Protein AF-A0A8J6XTX9-F1 (afdb_monomer_lite)

Structure (mmCIF, N/CA/C/O backbone):
data_AF-A0A8J6XTX9-F1
#
_entry.id   AF-A0A8J6XTX9-F1
#
loop_
_atom_site.group_PDB
_atom_site.id
_atom_site.type_symbol
_atom_site.label_atom_id
_atom_site.label_alt_id
_atom_site.label_comp_id
_atom_site.label_asym_id
_atom_site.label_entity_id
_atom_site.label_seq_id
_atom_site.pdbx_PDB_ins_code
_atom_site.Cartn_x
_atom_site.Cartn_y
_atom_site.Cartn_z
_atom_site.occupancy
_atom_site.B_iso_or_equiv
_atom_site.auth_seq_id
_atom_site.auth_comp_id
_atom_site.auth_asym_id
_atom_site.auth_atom_id
_atom_site.pdbx_PDB_model_num
ATOM 1 N N . MET A 1 1 ? -43.526 59.330 24.581 1.00 37.62 1 MET A N 1
ATOM 2 C CA . MET A 1 1 ? -42.976 59.174 23.216 1.00 37.62 1 MET A CA 1
ATOM 3 C C . MET A 1 1 ? -41.587 58.583 23.371 1.00 37.62 1 MET A C 1
ATOM 5 O O . MET A 1 1 ? -40.789 59.191 24.052 1.00 37.62 1 MET A O 1
ATOM 9 N N . GLY A 1 2 ? -41.220 57.410 22.893 1.00 39.09 2 GLY A N 1
ATOM 10 C CA . GLY A 1 2 ? -41.904 56.372 22.149 1.00 39.09 2 GLY A CA 1
ATOM 11 C C . GLY A 1 2 ? -40.860 55.271 21.935 1.00 39.09 2 GLY A C 1
ATOM 12 O O . GLY A 1 2 ? -39.749 55.557 21.519 1.00 39.09 2 GLY A O 1
ATOM 13 N N . HIS A 1 3 ? -41.224 54.045 22.303 1.00 31.09 3 HIS A N 1
ATOM 14 C CA . HIS A 1 3 ? -41.005 52.826 21.524 1.00 31.09 3 HIS A CA 1
ATOM 15 C C . HIS A 1 3 ? -39.682 52.638 20.746 1.00 31.09 3 HIS A C 1
ATOM 17 O O . HIS A 1 3 ? -39.551 53.177 19.653 1.00 31.09 3 HIS A O 1
ATOM 23 N N . ARG A 1 4 ? -38.829 51.695 21.194 1.00 38.53 4 ARG A N 1
ATOM 24 C CA . ARG A 1 4 ? -38.591 50.369 20.552 1.00 38.53 4 ARG A CA 1
ATOM 25 C C . ARG A 1 4 ? -37.262 49.723 21.004 1.00 38.53 4 ARG A C 1
ATOM 27 O O . ARG A 1 4 ? -36.196 50.100 20.543 1.00 38.53 4 ARG A O 1
ATOM 34 N N . PHE A 1 5 ? -37.363 48.683 21.839 1.00 40.59 5 PHE A N 1
ATOM 35 C CA . PHE A 1 5 ? -36.665 47.399 21.604 1.00 40.59 5 PHE A CA 1
ATOM 36 C C . PHE A 1 5 ? -37.246 46.773 20.309 1.00 40.59 5 PHE A C 1
ATOM 38 O O . PHE A 1 5 ? -38.373 47.165 19.977 1.00 40.59 5 PHE A O 1
ATOM 45 N N . PRO A 1 6 ? -36.622 45.809 19.583 1.00 46.03 6 PRO A N 1
ATOM 46 C CA . PRO A 1 6 ? -35.695 44.744 20.023 1.00 46.03 6 PRO A CA 1
ATOM 47 C C . PRO A 1 6 ? -34.519 44.552 19.004 1.00 46.03 6 PRO A C 1
ATOM 49 O O . PRO A 1 6 ? -34.365 45.369 18.108 1.00 46.03 6 PRO A O 1
ATOM 52 N N . LEU A 1 7 ? -33.550 43.636 19.079 1.00 40.53 7 LEU A N 1
ATOM 53 C CA . LEU A 1 7 ? -33.584 42.171 19.087 1.00 40.53 7 LEU A CA 1
ATOM 54 C C . LEU A 1 7 ? -32.183 41.683 19.484 1.00 40.53 7 LEU A C 1
ATOM 56 O O . LEU A 1 7 ? -31.192 41.997 18.826 1.00 40.53 7 LEU A O 1
ATOM 60 N N . ALA A 1 8 ? -32.121 40.897 20.554 1.00 37.69 8 ALA A N 1
ATOM 61 C CA . ALA A 1 8 ? -30.970 40.077 20.877 1.00 37.69 8 ALA A CA 1
ATOM 62 C C . ALA A 1 8 ? -30.815 38.996 19.797 1.00 37.69 8 ALA A C 1
ATOM 64 O O . ALA A 1 8 ? -31.756 38.250 19.521 1.00 37.69 8 ALA A O 1
ATOM 65 N N . ALA A 1 9 ? -29.633 38.905 19.193 1.00 37.84 9 ALA A N 1
ATOM 66 C CA . ALA A 1 9 ? -29.259 37.769 18.368 1.00 37.84 9 ALA A CA 1
ATOM 67 C C . ALA A 1 9 ? -29.063 36.549 19.286 1.00 37.84 9 ALA A C 1
ATOM 69 O O . ALA A 1 9 ? -28.001 36.362 19.876 1.00 37.84 9 ALA A O 1
ATOM 70 N N . MET A 1 10 ? -30.112 35.738 19.444 1.00 34.00 10 MET A N 1
ATOM 71 C CA . MET A 1 10 ? -29.991 34.371 19.953 1.00 34.00 10 MET A CA 1
ATOM 72 C C . MET A 1 10 ? -29.231 33.554 18.908 1.00 34.00 10 MET A C 1
ATOM 74 O O . MET A 1 10 ? -29.803 33.113 17.913 1.00 34.00 10 MET A O 1
ATOM 78 N N . ALA A 1 11 ? -27.933 33.365 19.130 1.00 38.59 11 ALA A N 1
ATOM 79 C CA . ALA A 1 11 ? -27.185 32.311 18.467 1.00 38.59 11 ALA A CA 1
ATOM 80 C C . ALA A 1 11 ? -27.721 30.968 18.982 1.00 38.59 11 ALA A C 1
ATOM 82 O O . ALA A 1 11 ? -27.481 30.578 20.124 1.00 38.59 11 ALA A O 1
ATOM 83 N N . LEU A 1 12 ? -28.516 30.300 18.146 1.00 34.97 12 LEU A N 1
ATOM 84 C CA . LEU A 1 12 ? -28.978 28.937 18.366 1.00 34.97 12 LEU A CA 1
ATOM 85 C C . LEU A 1 12 ? -27.752 28.010 18.319 1.00 34.97 12 LEU A C 1
ATOM 87 O O . LEU A 1 12 ? -27.206 27.741 17.250 1.00 34.97 12 LEU A O 1
ATOM 91 N N . ILE A 1 13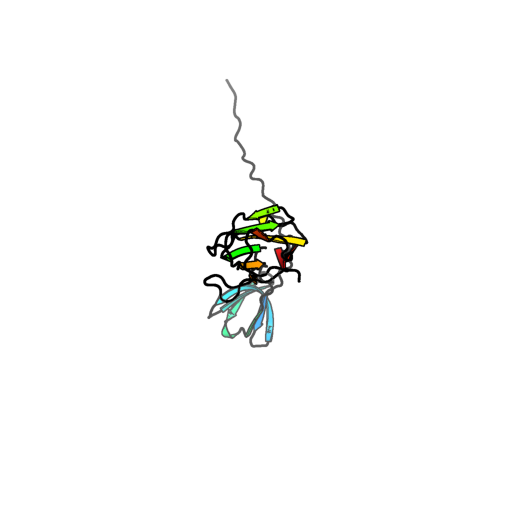 ? -27.304 27.537 19.480 1.00 42.91 13 ILE A N 1
ATOM 92 C CA . ILE A 1 13 ? -26.357 26.425 19.568 1.00 42.91 13 ILE A CA 1
ATOM 93 C C . ILE A 1 13 ? -27.164 25.161 19.261 1.00 42.91 13 ILE A C 1
ATOM 95 O O . ILE A 1 13 ? -27.903 24.663 20.107 1.00 42.91 13 ILE A O 1
ATOM 99 N N . LEU A 1 14 ? -27.074 24.683 18.020 1.00 32.25 14 LEU A N 1
ATOM 100 C CA . LEU A 1 14 ? -27.546 23.356 17.634 1.00 32.25 14 LEU A CA 1
ATOM 101 C C . LEU A 1 14 ? -26.735 22.303 18.409 1.00 32.25 14 LEU A C 1
ATOM 103 O O . LEU A 1 14 ? -25.511 22.272 18.254 1.00 32.25 14 LEU A O 1
ATOM 107 N N . PRO A 1 15 ? -27.357 21.422 19.213 1.00 40.22 15 PRO A N 1
ATOM 108 C CA . PRO A 1 15 ? -26.664 20.240 19.690 1.00 40.22 15 PRO A CA 1
ATOM 109 C C . PRO A 1 15 ? -26.447 19.316 18.489 1.00 40.22 15 PRO A C 1
ATOM 111 O O . PRO A 1 15 ? -27.396 18.770 17.924 1.00 40.22 15 PRO A O 1
ATOM 114 N N . LEU A 1 16 ? -25.186 19.177 18.075 1.00 36.22 16 LEU A N 1
ATOM 115 C CA . LEU A 1 16 ? -24.757 18.138 17.148 1.00 36.22 16 LEU A CA 1
ATOM 116 C C . LEU A 1 16 ? -25.061 16.795 17.823 1.00 36.22 16 LEU A C 1
ATOM 118 O O . LEU A 1 16 ? -24.366 16.379 18.749 1.00 36.22 16 LEU A O 1
ATOM 122 N N . VAL A 1 17 ? -26.145 16.151 17.397 1.00 32.53 17 VAL A N 1
ATOM 123 C CA . VAL A 1 17 ? -26.485 14.785 17.788 1.00 32.53 17 VAL A CA 1
ATOM 124 C C . VAL A 1 17 ? -25.406 13.884 17.197 1.00 32.53 17 VAL A C 1
ATOM 126 O O . VAL A 1 17 ? -25.434 13.542 16.017 1.00 32.53 17 VAL A O 1
ATOM 129 N N . TRP A 1 18 ? -24.408 13.555 18.014 1.00 32.03 18 TRP A N 1
ATOM 130 C CA . TRP A 1 18 ? -23.491 12.460 17.744 1.00 32.03 18 TRP A CA 1
ATOM 131 C C . TRP A 1 18 ? -24.303 11.168 17.793 1.00 32.03 18 TRP A C 1
ATOM 133 O O . TRP A 1 18 ? -24.664 10.685 18.865 1.00 32.03 18 TRP A O 1
ATOM 143 N N . PHE A 1 19 ? -24.610 10.615 16.624 1.00 36.03 19 PHE A N 1
ATOM 144 C CA . PHE A 1 19 ? -24.962 9.209 16.528 1.00 36.03 19 PHE A CA 1
ATOM 145 C C . PHE A 1 19 ? -23.707 8.412 16.884 1.00 36.03 19 PHE A C 1
ATOM 147 O O . PHE A 1 19 ? -22.787 8.278 16.079 1.00 36.03 19 PHE A O 1
ATOM 154 N N . GLY A 1 20 ? -23.650 7.948 18.131 1.00 28.64 20 GLY A N 1
ATOM 155 C CA . GLY A 1 20 ? -22.677 6.957 18.556 1.00 28.64 20 GLY A CA 1
ATOM 156 C C . GLY A 1 20 ? -22.902 5.687 17.749 1.00 28.64 20 GLY A C 1
ATOM 157 O O . GLY A 1 20 ? -23.960 5.065 17.844 1.00 28.64 20 GLY A O 1
ATOM 158 N N . PHE A 1 21 ? -21.911 5.313 16.948 1.00 35.25 21 PHE A N 1
ATOM 159 C CA . PHE A 1 21 ? -21.791 3.947 16.472 1.00 35.25 21 PHE A CA 1
ATOM 160 C C . PHE A 1 21 ? -21.599 3.070 17.708 1.00 35.25 21 PHE A C 1
ATOM 162 O O . PHE A 1 21 ? -20.545 3.093 18.341 1.00 35.25 21 PHE A O 1
ATOM 169 N N . ALA A 1 22 ? -22.641 2.329 18.077 1.00 34.62 22 ALA A N 1
ATOM 170 C CA . ALA A 1 22 ? -22.528 1.214 18.999 1.00 34.62 22 ALA A CA 1
ATOM 171 C C . ALA A 1 22 ? -21.789 0.082 18.272 1.00 34.62 22 ALA A C 1
ATOM 173 O O . ALA A 1 22 ? -22.390 -0.896 17.834 1.00 34.62 22 ALA A O 1
ATOM 174 N N . GLY A 1 23 ? -20.475 0.244 18.104 1.00 38.00 23 GLY A N 1
ATOM 175 C CA . GLY A 1 23 ? -19.601 -0.913 18.029 1.00 38.00 23 GLY A CA 1
ATOM 176 C C . GLY A 1 23 ? -19.795 -1.674 19.333 1.00 38.00 23 GLY A C 1
ATOM 177 O O . GLY A 1 23 ? -19.791 -1.070 20.409 1.00 38.00 23 GLY A O 1
ATOM 178 N N . VAL A 1 24 ? -20.054 -2.974 19.246 1.00 40.53 24 VAL A N 1
ATOM 179 C CA . VAL A 1 24 ? -20.071 -3.845 20.419 1.00 40.53 24 VAL A CA 1
ATOM 180 C C . VAL A 1 24 ? -18.630 -3.897 20.918 1.00 40.53 24 VAL A C 1
ATOM 182 O O . VAL A 1 24 ? -17.854 -4.748 20.502 1.00 40.53 24 VAL A O 1
ATOM 185 N N . ALA A 1 25 ? -18.235 -2.918 21.731 1.00 53.62 25 ALA A N 1
ATOM 186 C CA . ALA A 1 25 ? -16.975 -2.961 22.446 1.00 53.62 25 ALA A CA 1
ATOM 187 C C . ALA A 1 25 ? -17.056 -4.182 23.363 1.00 53.62 25 ALA A C 1
ATOM 189 O O . ALA A 1 25 ? -17.872 -4.206 24.289 1.00 53.62 25 ALA A O 1
ATOM 190 N N . GLY A 1 26 ? -16.281 -5.225 23.060 1.00 60.16 26 GLY A N 1
ATOM 191 C CA . GLY A 1 26 ? -16.127 -6.336 23.985 1.00 60.16 26 GLY A CA 1
ATOM 192 C C . GLY A 1 26 ? -15.606 -5.778 25.305 1.00 60.16 26 GLY A C 1
ATOM 193 O O . GLY A 1 26 ? -14.706 -4.937 25.317 1.00 60.16 26 GLY A O 1
ATOM 194 N N . ALA A 1 27 ? -16.210 -6.184 26.418 1.00 76.25 27 ALA A N 1
ATOM 195 C CA . ALA A 1 27 ? -15.722 -5.790 27.730 1.00 76.25 27 ALA A CA 1
ATOM 196 C C . ALA A 1 27 ? -14.308 -6.358 27.940 1.00 76.25 27 ALA A C 1
ATOM 198 O O . ALA A 1 27 ? -14.042 -7.515 27.607 1.00 76.25 27 ALA A O 1
ATOM 199 N N . ASP A 1 28 ? -13.402 -5.565 28.509 1.00 86.38 28 ASP A N 1
ATOM 200 C CA . ASP A 1 28 ? -12.125 -6.085 28.983 1.00 86.38 28 ASP A CA 1
ATOM 201 C C . ASP A 1 28 ? -12.375 -7.098 30.107 1.00 86.38 28 ASP A C 1
ATOM 203 O O . ASP A 1 28 ? -13.316 -6.986 30.893 1.00 86.38 28 ASP A O 1
ATOM 207 N N . THR A 1 29 ? -11.514 -8.103 30.206 1.00 89.75 29 THR A N 1
ATOM 208 C CA . THR A 1 29 ? -11.578 -9.137 31.239 1.00 89.75 29 THR A CA 1
ATOM 209 C C . THR A 1 29 ? -10.326 -9.092 32.103 1.00 89.75 29 THR A C 1
ATOM 211 O O . THR A 1 29 ? -9.207 -9.252 31.615 1.00 89.75 29 THR A O 1
ATOM 214 N N . VAL A 1 30 ? -10.496 -8.934 33.413 1.00 90.75 30 VAL A N 1
ATOM 215 C CA . VAL A 1 30 ? -9.419 -9.086 34.397 1.00 90.75 30 VAL A CA 1
ATOM 216 C C . VAL A 1 30 ? -9.545 -10.453 35.059 1.00 90.75 30 VAL A C 1
ATOM 218 O O . VAL A 1 30 ? -10.527 -10.727 35.744 1.00 90.75 30 VAL A O 1
ATOM 221 N N . VAL A 1 31 ? -8.529 -11.296 34.885 1.00 92.50 31 VAL A N 1
ATOM 222 C CA . VAL A 1 31 ? -8.423 -12.610 35.528 1.00 92.50 31 VAL A CA 1
ATOM 223 C C . VAL A 1 31 ? -7.611 -12.450 36.807 1.00 92.50 31 VAL A C 1
ATOM 225 O O . VAL A 1 31 ? -6.451 -12.026 36.772 1.00 92.50 31 VAL A O 1
ATOM 228 N N . LYS A 1 32 ? -8.208 -12.770 37.952 1.00 94.50 32 LYS A N 1
ATOM 229 C CA . LYS A 1 32 ? -7.530 -12.770 39.251 1.00 94.50 32 LYS A CA 1
ATOM 230 C C . LYS A 1 32 ? -6.661 -14.016 39.432 1.00 94.50 32 LYS A C 1
ATOM 232 O O . LYS A 1 32 ? -6.844 -15.021 38.753 1.00 94.50 32 LYS A O 1
ATOM 237 N N . GLN A 1 33 ? -5.736 -13.968 40.388 1.00 92.75 33 GLN A N 1
ATOM 238 C CA . GLN A 1 33 ? -4.900 -15.119 40.773 1.00 92.75 33 GLN A CA 1
ATOM 239 C C . GLN A 1 33 ? -5.710 -16.327 41.263 1.00 92.75 33 GLN A C 1
ATOM 241 O O . GLN A 1 33 ? -5.273 -17.462 41.112 1.00 92.75 33 GLN A O 1
ATOM 246 N N . ASP A 1 34 ? -6.899 -16.094 41.820 1.00 91.31 34 ASP A N 1
ATOM 247 C CA . ASP A 1 34 ? -7.824 -17.154 42.239 1.00 91.31 34 ASP A CA 1
ATOM 248 C C . ASP A 1 34 ? -8.632 -17.765 41.073 1.00 91.31 34 ASP A C 1
ATOM 250 O O . ASP A 1 34 ? -9.453 -18.652 41.294 1.00 91.31 34 ASP A O 1
ATOM 254 N N . GLY A 1 35 ? -8.399 -17.308 39.836 1.00 88.62 35 GLY A N 1
ATOM 255 C CA . GLY A 1 35 ? -9.106 -17.749 38.634 1.00 88.62 35 GLY A CA 1
ATOM 256 C C . GLY A 1 35 ? -10.436 -17.035 38.379 1.00 88.62 35 GLY A C 1
ATOM 257 O O . GLY A 1 35 ? -11.063 -17.292 37.355 1.00 88.62 35 GLY A O 1
ATOM 258 N N . THR A 1 36 ? -10.871 -16.126 39.257 1.00 93.75 36 THR A N 1
ATOM 259 C CA . THR A 1 36 ? -12.090 -15.335 39.043 1.00 93.75 36 THR A CA 1
ATOM 260 C C . THR A 1 36 ? -11.894 -14.360 37.890 1.00 93.75 36 THR A C 1
ATOM 262 O O . THR A 1 36 ? -10.927 -13.595 37.874 1.00 93.75 36 THR A O 1
ATOM 265 N N . GLU A 1 37 ? -12.853 -14.323 36.972 1.00 93.00 37 GLU A N 1
ATOM 266 C CA . GLU A 1 37 ? -12.869 -13.373 35.863 1.00 93.00 37 GLU A CA 1
ATOM 267 C C . GLU A 1 37 ? -13.828 -12.216 36.167 1.00 93.00 37 GLU A C 1
ATOM 269 O O . GLU A 1 37 ? -14.933 -12.412 36.678 1.00 93.00 37 GLU A O 1
ATOM 274 N N . LEU A 1 38 ? -13.380 -10.991 35.901 1.00 91.25 38 LEU A N 1
ATOM 275 C CA . LEU A 1 38 ? -14.182 -9.779 36.019 1.00 91.25 38 LEU A CA 1
ATOM 276 C C . LEU A 1 38 ? -14.245 -9.084 34.665 1.00 91.25 38 LEU A C 1
ATOM 278 O O . LEU A 1 38 ? -13.218 -8.631 34.163 1.00 91.25 38 LEU A O 1
ATOM 282 N N . GLU A 1 39 ? -15.449 -8.965 34.121 1.00 91.06 39 GLU A N 1
ATOM 283 C CA . GLU A 1 39 ? -15.712 -8.232 32.885 1.00 91.06 39 GLU A CA 1
ATOM 284 C C . GLU A 1 39 ? -16.037 -6.761 33.180 1.00 91.06 39 GLU A C 1
ATOM 286 O O . GLU A 1 39 ? -16.797 -6.437 34.105 1.00 91.06 39 GLU A O 1
ATOM 291 N N . GLY A 1 40 ? -15.459 -5.851 32.401 1.00 88.38 40 GLY A N 1
ATOM 292 C CA . GLY A 1 40 ? -15.692 -4.417 32.517 1.00 88.38 40 GLY A CA 1
ATOM 293 C C . GLY A 1 40 ? -14.805 -3.578 31.599 1.00 88.38 40 GLY A C 1
ATOM 294 O O . GLY A 1 40 ? -14.048 -4.097 30.797 1.00 88.38 40 GLY A O 1
ATOM 295 N N . GLU A 1 41 ? -14.883 -2.260 31.720 1.00 88.00 41 GLU A N 1
ATOM 296 C CA . GLU A 1 41 ? -13.994 -1.325 31.018 1.00 88.00 41 GLU A CA 1
ATOM 297 C C . GLU A 1 41 ? -12.729 -1.105 31.860 1.00 88.00 41 GLU A C 1
ATOM 299 O O . GLU A 1 41 ? -12.815 -0.658 33.012 1.00 88.00 41 GLU A O 1
ATOM 304 N N . LEU A 1 42 ? -11.547 -1.431 31.333 1.00 87.94 42 LEU A N 1
ATOM 305 C CA . LEU A 1 42 ? -10.292 -1.230 32.048 1.00 87.94 42 LEU A CA 1
ATOM 306 C C . LEU A 1 42 ? -9.892 0.248 32.007 1.00 87.94 42 LEU A C 1
ATOM 308 O O . LEU A 1 42 ? -9.527 0.788 30.969 1.00 87.94 42 LEU A O 1
ATOM 312 N N . LEU A 1 43 ? -9.919 0.914 33.161 1.00 88.31 43 LEU A N 1
ATOM 313 C CA . LEU A 1 43 ? -9.679 2.357 33.230 1.00 88.31 43 LEU A CA 1
ATOM 314 C C . LEU A 1 43 ? -8.204 2.717 33.425 1.00 88.31 43 LEU A C 1
ATOM 316 O O . LEU A 1 43 ? -7.769 3.781 32.994 1.00 88.31 43 LEU A O 1
ATOM 320 N N . SER A 1 44 ? -7.443 1.891 34.149 1.00 89.19 44 SER A N 1
ATOM 321 C CA . SER A 1 44 ? -6.027 2.159 34.427 1.00 89.19 44 SER A CA 1
ATOM 322 C C . SER A 1 44 ? -5.306 0.926 34.972 1.00 89.19 44 SER A C 1
ATOM 324 O O . SER A 1 44 ? -5.868 0.152 35.750 1.00 89.19 44 SER A O 1
ATOM 326 N N . VAL A 1 45 ? -4.027 0.799 34.618 1.00 92.06 45 VAL A N 1
ATOM 327 C CA . VAL A 1 45 ? -3.105 -0.249 35.073 1.00 92.06 45 VAL A CA 1
ATOM 328 C C . VAL A 1 45 ? -1.780 0.395 35.458 1.00 92.06 45 VAL A C 1
ATOM 330 O O . VAL A 1 45 ? -1.238 1.201 34.708 1.00 92.06 45 VAL A O 1
ATOM 333 N N . ASN A 1 46 ? -1.240 0.020 36.611 1.00 91.88 46 ASN A N 1
ATOM 334 C CA . ASN A 1 46 ? 0.146 0.289 36.975 1.00 91.88 46 ASN A CA 1
ATOM 335 C C . ASN A 1 46 ? 0.697 -0.827 37.871 1.00 91.88 46 ASN A C 1
ATOM 337 O O . ASN A 1 46 ? 0.029 -1.833 38.121 1.00 91.88 46 ASN A O 1
ATOM 341 N N . ASP A 1 47 ? 1.913 -0.627 38.369 1.00 92.94 47 ASP A N 1
ATOM 342 C CA . ASP A 1 47 ? 2.642 -1.622 39.157 1.00 92.94 47 ASP A CA 1
ATOM 343 C C . ASP A 1 47 ? 1.982 -1.948 40.504 1.00 92.94 47 ASP A C 1
ATOM 345 O O . ASP A 1 47 ? 2.226 -3.010 41.069 1.00 92.94 47 ASP A O 1
ATOM 349 N N . ALA A 1 48 ? 1.120 -1.068 41.018 1.00 91.31 48 ALA A N 1
ATOM 350 C CA . ALA A 1 48 ? 0.463 -1.248 42.307 1.00 91.31 48 ALA A CA 1
ATOM 351 C C . ALA A 1 48 ? -0.995 -1.711 42.176 1.00 91.31 48 ALA A C 1
ATOM 353 O O . ALA A 1 48 ? -1.499 -2.424 43.047 1.00 91.31 48 ALA A O 1
ATOM 354 N N . TRP A 1 49 ? -1.707 -1.312 41.120 1.00 94.62 49 TRP A N 1
ATOM 355 C CA . TRP A 1 49 ? -3.137 -1.573 41.009 1.00 94.62 49 TRP A CA 1
ATOM 356 C C . TRP A 1 49 ? -3.674 -1.588 39.578 1.00 94.62 49 TRP A C 1
ATOM 358 O O . TRP A 1 49 ? -3.110 -1.018 38.645 1.00 94.62 49 TRP A O 1
ATOM 368 N N . VAL A 1 50 ? -4.839 -2.217 39.453 1.00 94.06 50 VAL A N 1
ATOM 369 C CA . VAL A 1 50 ? -5.683 -2.251 38.260 1.00 94.06 50 VAL A CA 1
ATOM 370 C C . VAL A 1 50 ? -7.053 -1.692 38.635 1.00 94.06 50 VAL A C 1
ATOM 372 O O . VAL A 1 50 ? -7.602 -2.062 39.673 1.00 94.06 50 VAL A O 1
ATOM 375 N N . VAL A 1 51 ? -7.603 -0.786 37.827 1.00 94.50 51 VAL A N 1
ATOM 376 C CA . VAL A 1 51 ? -8.975 -0.281 37.990 1.00 94.50 51 VAL A CA 1
ATOM 377 C C . VAL A 1 51 ? -9.818 -0.719 36.804 1.00 94.50 51 VAL A C 1
ATOM 379 O O . VAL A 1 51 ? -9.489 -0.421 35.659 1.00 94.50 51 VAL A O 1
ATOM 382 N N . LEU A 1 52 ? -10.923 -1.387 37.113 1.00 93.19 52 LEU A N 1
ATOM 383 C CA . LEU A 1 52 ? -11.915 -1.891 36.172 1.00 93.19 52 LEU A CA 1
ATOM 384 C C . LEU A 1 52 ? -13.274 -1.280 36.521 1.00 93.19 52 LEU A C 1
ATOM 386 O O . LEU A 1 52 ? -13.665 -1.283 37.689 1.00 93.19 52 LEU A O 1
ATOM 390 N N . ARG A 1 53 ? -14.016 -0.779 35.537 1.00 91.56 53 ARG A N 1
ATOM 391 C CA . ARG A 1 53 ? -15.409 -0.362 35.715 1.00 91.56 53 ARG A CA 1
ATOM 392 C C . ARG A 1 53 ? -16.340 -1.493 35.307 1.00 91.56 53 ARG A C 1
ATOM 394 O O . ARG A 1 53 ? -16.377 -1.868 34.143 1.00 91.56 53 ARG A O 1
ATOM 401 N N . THR A 1 54 ? -17.133 -1.995 36.245 1.00 89.31 54 THR A N 1
ATOM 402 C CA . THR A 1 54 ? -18.109 -3.066 36.009 1.00 89.31 54 THR A CA 1
ATOM 403 C C . THR A 1 54 ? -19.452 -2.705 36.636 1.00 89.31 54 THR A C 1
ATOM 405 O O . THR A 1 54 ? -19.505 -2.178 37.750 1.00 89.31 54 THR A O 1
ATOM 408 N N . GLY A 1 55 ? -20.549 -2.893 35.897 1.00 83.44 55 GLY A N 1
ATOM 409 C CA . GLY A 1 55 ? -21.899 -2.552 36.367 1.00 83.44 55 GLY A CA 1
ATOM 410 C C . GLY A 1 55 ? -22.058 -1.106 36.872 1.00 83.44 55 GLY A C 1
ATOM 411 O O . GLY A 1 55 ? -22.814 -0.870 37.808 1.00 83.44 55 GLY A O 1
ATOM 412 N N . GLY A 1 56 ? -21.301 -0.149 36.315 1.00 82.81 56 GLY A N 1
ATOM 413 C CA . GLY A 1 56 ? -21.298 1.261 36.739 1.00 82.81 56 GLY A CA 1
ATOM 414 C C . GLY A 1 56 ? -20.433 1.587 37.965 1.00 82.81 56 GLY A C 1
ATOM 415 O O . GLY A 1 56 ? -20.289 2.760 38.304 1.00 82.81 56 GLY A O 1
ATOM 416 N N . ASN A 1 57 ? -19.812 0.590 38.599 1.00 90.19 57 ASN A N 1
ATOM 417 C CA . ASN A 1 57 ? -18.921 0.770 39.743 1.00 90.19 57 ASN A CA 1
ATOM 418 C C . ASN A 1 57 ? -17.457 0.591 39.341 1.00 90.19 57 ASN A C 1
ATOM 420 O O . ASN A 1 57 ? -17.122 -0.285 38.547 1.00 90.19 57 ASN A O 1
ATOM 424 N N . ASN A 1 58 ? -16.569 1.381 39.942 1.00 93.94 58 ASN A N 1
ATOM 425 C CA . ASN A 1 58 ? -15.130 1.206 39.775 1.00 93.94 58 ASN A CA 1
ATOM 426 C C . ASN A 1 58 ? -14.608 0.232 40.839 1.00 93.94 58 ASN A C 1
ATOM 428 O O . ASN A 1 58 ? -14.671 0.515 42.036 1.00 93.94 58 ASN A O 1
ATOM 432 N N . ILE A 1 59 ? -14.054 -0.892 40.403 1.00 93.69 59 ILE A N 1
ATOM 433 C CA . ILE A 1 59 ? -13.350 -1.853 41.245 1.00 93.69 59 ILE A CA 1
ATOM 434 C C . ILE A 1 59 ? -11.856 -1.593 41.113 1.00 93.69 59 ILE A C 1
ATOM 436 O O . ILE A 1 59 ? -11.312 -1.559 40.011 1.00 93.69 59 ILE A O 1
ATOM 440 N N . ARG A 1 60 ? -11.182 -1.441 42.253 1.00 95.25 60 ARG A N 1
ATOM 441 C CA . ARG A 1 60 ? -9.724 -1.370 42.323 1.00 95.25 60 ARG A CA 1
ATOM 442 C C . ARG A 1 60 ? -9.179 -2.680 42.870 1.00 95.25 60 ARG A C 1
ATOM 444 O O . ARG A 1 60 ? -9.547 -3.095 43.965 1.00 95.25 60 ARG A O 1
ATOM 451 N N . LEU A 1 61 ? -8.286 -3.303 42.116 1.00 94.62 61 LEU A N 1
ATOM 452 C CA . LEU A 1 61 ? -7.595 -4.535 42.476 1.00 94.62 61 LEU A CA 1
ATOM 453 C C . LEU A 1 61 ? -6.117 -4.230 42.705 1.00 94.62 61 LEU A C 1
ATOM 455 O O . LEU A 1 61 ? -5.531 -3.425 41.981 1.00 94.62 61 LEU A O 1
ATOM 459 N N . ALA A 1 62 ? -5.507 -4.881 43.693 1.00 95.06 62 ALA A N 1
ATOM 460 C CA . ALA A 1 62 ? -4.055 -4.876 43.829 1.00 95.06 62 ALA A CA 1
ATOM 461 C C . ALA A 1 62 ? -3.429 -5.593 42.624 1.00 95.06 62 ALA A C 1
ATOM 463 O O . ALA A 1 62 ? -3.960 -6.608 42.165 1.00 95.06 62 ALA A O 1
ATOM 464 N N . ARG A 1 63 ? -2.308 -5.084 42.099 1.00 94.75 63 ARG A N 1
ATOM 465 C CA . ARG A 1 63 ? -1.678 -5.645 40.891 1.00 94.75 63 ARG A CA 1
ATOM 466 C C . ARG A 1 63 ? -1.269 -7.106 41.074 1.00 94.75 63 ARG A C 1
ATOM 468 O O . ARG A 1 63 ? -1.410 -7.889 40.137 1.00 94.75 63 ARG A O 1
ATOM 475 N N . GLU A 1 64 ? -0.822 -7.458 42.275 1.00 94.00 64 GLU A N 1
ATOM 476 C CA . GLU A 1 64 ? -0.456 -8.817 42.694 1.00 94.00 64 GLU A CA 1
ATOM 477 C C . GLU A 1 64 ? -1.629 -9.806 42.654 1.00 94.00 64 GLU A C 1
ATOM 479 O O . GLU A 1 64 ? -1.428 -10.988 42.393 1.00 94.00 64 GLU A O 1
ATOM 484 N N . ALA A 1 65 ? -2.863 -9.325 42.834 1.00 93.62 65 ALA A N 1
ATOM 485 C CA . ALA A 1 65 ? -4.065 -10.151 42.784 1.00 93.62 65 ALA A CA 1
ATOM 486 C C . ALA A 1 65 ? -4.547 -10.421 41.346 1.00 93.62 65 ALA A C 1
ATOM 488 O O . ALA A 1 65 ? -5.498 -11.180 41.161 1.00 93.62 65 ALA A O 1
ATOM 489 N N . VAL A 1 66 ? -3.914 -9.817 40.332 1.00 94.50 66 VAL A N 1
ATOM 490 C CA . VAL A 1 66 ? -4.280 -9.942 38.914 1.00 94.50 66 VAL A CA 1
ATOM 491 C C . VAL A 1 66 ? -3.310 -10.880 38.199 1.00 94.50 66 VAL A C 1
ATOM 493 O O . VAL A 1 66 ? -2.124 -10.575 38.061 1.00 94.50 66 VAL A O 1
ATOM 496 N N . ALA A 1 67 ? -3.829 -12.002 37.707 1.00 94.56 67 ALA A N 1
ATOM 497 C CA . ALA A 1 67 ? -3.084 -12.976 36.917 1.00 94.56 67 ALA A CA 1
ATOM 498 C C . ALA A 1 67 ? -2.927 -12.530 35.459 1.00 94.56 67 ALA A C 1
ATOM 500 O O . ALA A 1 67 ? -1.829 -12.583 34.910 1.00 94.56 67 ALA A O 1
ATOM 501 N N . ALA A 1 68 ? -4.008 -12.054 34.840 1.00 92.31 68 ALA A N 1
ATOM 502 C CA . ALA A 1 68 ? -4.001 -11.612 33.451 1.00 92.31 68 ALA A CA 1
ATOM 503 C C . ALA A 1 68 ? -5.039 -10.514 33.202 1.00 92.31 68 ALA A C 1
ATOM 505 O O . ALA A 1 68 ? -6.020 -10.381 33.931 1.00 92.31 68 ALA A O 1
ATOM 506 N N . ILE A 1 69 ? -4.819 -9.743 32.142 1.00 90.12 69 ILE A N 1
ATOM 507 C CA . ILE A 1 69 ? -5.775 -8.775 31.608 1.00 90.12 69 ILE A CA 1
ATOM 508 C C . ILE A 1 69 ? -5.944 -9.120 30.131 1.00 90.12 69 ILE A C 1
ATOM 510 O O . ILE A 1 69 ? -4.953 -9.208 29.406 1.00 90.12 69 ILE A O 1
ATOM 514 N N . ARG A 1 70 ? -7.181 -9.355 29.703 1.00 87.88 70 ARG A N 1
ATOM 515 C CA . ARG A 1 70 ? -7.557 -9.568 28.306 1.00 87.88 70 ARG A CA 1
ATOM 516 C C . ARG A 1 70 ? -8.343 -8.348 27.865 1.00 87.88 70 ARG A C 1
ATOM 518 O O . ARG A 1 70 ? -9.347 -8.020 28.486 1.00 87.88 70 ARG A O 1
ATOM 525 N N . PHE A 1 71 ? -7.874 -7.669 26.834 1.00 83.94 71 PHE A N 1
ATOM 526 C CA . PHE A 1 71 ? -8.564 -6.496 26.319 1.00 83.94 71 PHE A CA 1
ATOM 527 C C . PHE A 1 71 ? -9.671 -6.951 25.367 1.00 83.94 71 PHE A C 1
ATOM 529 O O . PHE A 1 71 ? -9.418 -7.767 24.483 1.00 83.94 71 PHE A O 1
ATOM 536 N N . GLY A 1 72 ? -10.894 -6.478 25.599 1.00 66.62 72 GLY A N 1
ATOM 537 C CA . GLY A 1 72 ? -12.087 -6.847 24.834 1.00 66.62 72 GLY A CA 1
ATOM 538 C C . GLY A 1 72 ? -12.276 -6.012 23.566 1.00 66.62 72 GLY A C 1
ATOM 539 O O . GLY A 1 72 ? -13.159 -6.295 22.759 1.00 66.62 72 GLY A O 1
ATOM 540 N N . GLY A 1 73 ? -11.427 -5.003 23.366 1.00 57.53 73 GLY A N 1
ATOM 541 C CA . GLY A 1 73 ? -11.334 -4.271 22.114 1.00 57.53 73 GLY A CA 1
ATOM 542 C C . GLY A 1 73 ? -10.473 -5.016 21.102 1.00 57.53 73 GLY A C 1
ATOM 543 O O . GLY A 1 73 ? -9.289 -5.258 21.341 1.00 57.53 73 GLY A O 1
ATOM 544 N N . GLU A 1 74 ? -11.045 -5.306 19.936 1.00 53.06 74 GLU A N 1
ATOM 545 C CA . GLU A 1 74 ? -10.260 -5.391 18.708 1.00 53.06 74 GLU A CA 1
ATOM 546 C C . GLU A 1 74 ? -9.423 -4.105 18.637 1.00 53.06 74 GLU A C 1
ATOM 548 O O . GLU A 1 74 ? -9.961 -3.006 18.813 1.00 53.06 74 GLU A O 1
ATOM 553 N N . ALA A 1 75 ? -8.094 -4.228 18.515 1.00 52.19 75 ALA A N 1
ATOM 554 C CA . ALA A 1 75 ? -7.243 -3.051 18.367 1.00 52.19 75 ALA A CA 1
ATOM 555 C C . ALA A 1 75 ? -7.854 -2.191 17.252 1.00 52.19 75 ALA A C 1
ATOM 557 O O . ALA A 1 75 ? -8.220 -2.770 16.227 1.00 52.19 75 ALA A O 1
ATOM 558 N N . PRO A 1 76 ? -8.026 -0.865 17.436 1.00 52.75 76 PRO A N 1
ATOM 559 C CA . PRO A 1 76 ? -8.621 -0.043 16.394 1.00 52.75 76 PRO A CA 1
ATOM 560 C C . PRO A 1 76 ? -7.852 -0.329 15.112 1.00 52.75 76 PRO A C 1
ATOM 562 O O . PRO A 1 76 ? -6.628 -0.154 15.097 1.00 52.75 76 PRO A O 1
ATOM 565 N N . ALA A 1 77 ? -8.555 -0.856 14.102 1.00 55.34 77 ALA A N 1
ATOM 566 C CA . ALA A 1 77 ? -7.935 -1.202 12.837 1.00 55.34 77 ALA A CA 1
ATOM 567 C C . ALA A 1 77 ? -7.113 0.019 12.409 1.00 55.34 77 ALA A C 1
ATOM 569 O O . ALA A 1 77 ? -7.636 1.145 12.461 1.00 55.34 77 ALA A O 1
ATOM 570 N N . PRO A 1 78 ? -5.810 -0.149 12.113 1.00 58.66 78 PRO A N 1
ATOM 571 C CA . PRO A 1 78 ? -4.998 0.975 11.690 1.00 58.66 78 PRO A CA 1
ATOM 572 C C . PRO A 1 78 ? -5.736 1.668 10.543 1.00 58.66 78 PRO A C 1
ATOM 574 O O . PRO A 1 78 ? -6.319 0.980 9.702 1.00 58.66 78 PRO A O 1
ATOM 577 N N . PRO A 1 79 ? -5.784 3.012 10.533 1.00 71.00 79 PRO A N 1
ATOM 578 C CA . PRO A 1 79 ? -6.567 3.725 9.540 1.00 71.00 79 PRO A CA 1
ATOM 579 C C . PRO A 1 79 ? -6.142 3.256 8.153 1.00 71.00 79 PRO A C 1
ATOM 581 O O . PRO A 1 79 ? -4.939 3.172 7.897 1.00 71.00 79 PRO A O 1
ATOM 584 N N . LEU A 1 80 ? -7.129 2.962 7.299 1.00 87.19 80 LEU A N 1
ATOM 585 C CA . LEU A 1 80 ? -6.936 2.600 5.897 1.00 87.19 80 LEU A CA 1
ATOM 586 C C . LEU A 1 80 ? -5.797 3.428 5.302 1.00 87.19 80 LEU A C 1
ATOM 588 O O . LEU A 1 80 ? -5.904 4.657 5.207 1.00 87.19 80 LEU A O 1
ATOM 592 N N . LYS A 1 81 ? -4.707 2.762 4.925 1.00 92.94 81 LYS A N 1
ATOM 593 C CA . LYS A 1 81 ? -3.525 3.443 4.413 1.00 92.94 81 LYS A CA 1
ATOM 594 C C . LYS A 1 81 ? -2.822 2.608 3.360 1.00 92.94 81 LYS A C 1
ATOM 596 O O . LYS A 1 81 ? -2.331 1.516 3.638 1.00 92.94 81 LYS A O 1
ATOM 601 N N . VAL A 1 82 ? -2.722 3.170 2.163 1.00 93.62 82 VAL A N 1
ATOM 602 C CA . VAL A 1 82 ? -1.948 2.608 1.059 1.00 93.62 82 VAL A CA 1
ATOM 603 C C . VAL A 1 82 ? -0.917 3.633 0.620 1.00 93.62 82 VAL A C 1
ATOM 605 O O . VAL A 1 82 ? -1.265 4.750 0.244 1.00 93.62 82 VAL A O 1
ATOM 608 N N . GLU A 1 83 ? 0.357 3.265 0.672 1.00 94.19 83 GLU A N 1
ATOM 609 C CA . GLU A 1 83 ? 1.466 4.165 0.368 1.00 94.19 83 GLU A CA 1
ATOM 610 C C . GLU A 1 83 ? 2.474 3.486 -0.546 1.00 94.19 83 GLU A C 1
ATOM 612 O O . GLU A 1 83 ? 2.749 2.297 -0.417 1.00 94.19 83 GLU A O 1
ATOM 617 N N . LEU A 1 84 ? 3.096 4.255 -1.429 1.00 93.06 84 LEU A N 1
ATOM 618 C CA . LEU A 1 84 ? 4.174 3.772 -2.279 1.00 93.06 84 LEU A CA 1
ATOM 619 C C . LEU A 1 84 ? 5.424 4.611 -2.050 1.00 93.06 84 LEU A C 1
ATOM 621 O O . LEU A 1 84 ? 5.351 5.834 -1.954 1.00 93.06 84 LEU A O 1
ATOM 625 N N . ARG A 1 85 ? 6.592 3.976 -2.024 1.00 91.12 85 ARG A N 1
ATOM 626 C CA . ARG A 1 85 ? 7.867 4.684 -2.121 1.00 91.12 85 ARG A CA 1
ATOM 627 C C . ARG A 1 85 ? 8.790 4.045 -3.140 1.00 91.12 85 ARG A C 1
ATOM 629 O O . ARG A 1 85 ? 8.912 2.824 -3.212 1.00 91.12 85 ARG A O 1
ATOM 636 N N . ASN A 1 86 ? 9.506 4.891 -3.870 1.00 88.62 86 ASN A N 1
ATOM 637 C CA . ASN A 1 86 ? 10.638 4.463 -4.675 1.00 88.62 86 ASN A CA 1
ATOM 638 C C . ASN A 1 86 ? 11.902 4.459 -3.805 1.00 88.62 86 ASN A C 1
ATOM 640 O O . ASN A 1 86 ? 12.400 5.515 -3.396 1.00 88.62 86 ASN A O 1
ATOM 644 N N . ILE A 1 87 ? 12.391 3.257 -3.489 1.00 86.62 87 ILE A N 1
ATOM 645 C CA . ILE A 1 87 ? 13.627 3.062 -2.724 1.00 86.62 87 ILE A CA 1
ATOM 646 C C . ILE A 1 87 ? 14.816 3.370 -3.611 1.00 86.62 87 ILE A C 1
ATOM 648 O O . ILE A 1 87 ? 15.754 4.052 -3.197 1.00 86.62 87 ILE A O 1
ATOM 652 N N . ARG A 1 88 ? 14.786 2.820 -4.825 1.00 82.75 88 ARG A N 1
ATOM 653 C CA . ARG A 1 88 ? 15.896 2.880 -5.755 1.00 82.75 88 ARG A CA 1
ATOM 654 C C . ARG A 1 88 ? 15.431 2.536 -7.157 1.00 82.75 88 ARG A C 1
ATOM 656 O O . ARG A 1 88 ? 14.803 1.510 -7.375 1.00 82.75 88 ARG A O 1
ATOM 663 N N . SER A 1 89 ? 15.819 3.351 -8.119 1.00 81.12 89 SER A N 1
ATOM 664 C CA . SER A 1 89 ? 15.592 3.081 -9.533 1.00 81.12 89 SER A CA 1
ATOM 665 C C . SER A 1 89 ? 16.641 3.811 -10.354 1.00 81.12 89 SER A C 1
ATOM 667 O O . SER A 1 89 ? 17.163 4.844 -9.925 1.00 81.12 89 SER A O 1
ATOM 669 N N . SER A 1 90 ? 16.970 3.256 -11.511 1.00 73.69 90 SER A N 1
ATOM 670 C CA . SER A 1 90 ? 17.739 3.959 -12.543 1.00 73.69 90 SER A CA 1
ATOM 671 C C . SER A 1 90 ? 16.839 4.709 -13.527 1.00 73.69 90 SER A C 1
ATOM 673 O O . SER A 1 90 ? 17.339 5.441 -14.375 1.00 73.69 90 SER A O 1
ATOM 675 N N . ASP A 1 91 ? 15.526 4.556 -13.359 1.00 75.31 91 ASP A N 1
ATOM 676 C CA . ASP A 1 91 ? 14.496 4.871 -14.336 1.00 75.31 91 ASP A CA 1
ATOM 677 C C . ASP A 1 91 ? 13.451 5.827 -13.751 1.00 75.31 91 ASP A C 1
ATOM 679 O O . ASP A 1 91 ? 13.198 5.838 -12.543 1.00 75.31 91 ASP A O 1
ATOM 683 N N . ALA A 1 92 ? 12.796 6.600 -14.615 1.00 84.69 92 ALA A N 1
ATOM 684 C CA . ALA A 1 92 ? 11.635 7.391 -14.221 1.00 84.69 92 ALA A CA 1
ATOM 685 C C . ALA A 1 92 ? 10.391 6.494 -14.207 1.00 84.69 92 ALA A C 1
ATOM 687 O O . ALA A 1 92 ? 10.024 5.924 -15.237 1.00 84.69 92 ALA A O 1
ATOM 688 N N . ILE A 1 93 ? 9.729 6.387 -13.055 1.00 87.81 93 ILE A N 1
ATOM 689 C CA . ILE A 1 93 ? 8.579 5.493 -12.867 1.00 87.81 93 ILE A CA 1
ATOM 690 C C . ILE A 1 93 ? 7.307 6.325 -12.744 1.00 87.81 93 ILE A C 1
ATOM 692 O O . ILE A 1 93 ? 7.159 7.117 -11.816 1.00 87.81 93 ILE A O 1
ATOM 696 N N . ASP A 1 94 ? 6.379 6.132 -13.670 1.00 92.00 94 ASP A N 1
ATOM 697 C CA . ASP A 1 94 ? 5.010 6.604 -13.526 1.00 92.00 94 ASP A CA 1
ATOM 698 C C . ASP A 1 94 ? 4.176 5.493 -12.866 1.00 92.00 94 ASP A C 1
ATOM 700 O O . ASP A 1 94 ? 4.292 4.314 -13.211 1.00 92.00 94 ASP A O 1
ATOM 704 N N . VAL A 1 95 ? 3.332 5.873 -11.910 1.00 92.00 95 VAL A N 1
ATOM 705 C CA . VAL A 1 95 ? 2.430 4.970 -11.184 1.00 92.00 95 VAL A CA 1
ATOM 706 C C . VAL A 1 95 ? 1.015 5.278 -11.622 1.00 92.00 95 VAL A C 1
ATOM 708 O O . VAL A 1 95 ? 0.596 6.443 -11.600 1.00 92.00 95 VAL A O 1
ATOM 711 N N . LEU A 1 96 ? 0.287 4.244 -12.023 1.00 94.56 96 LEU A N 1
ATOM 712 C CA . LEU A 1 96 ? -1.056 4.360 -12.555 1.00 94.56 96 LEU A CA 1
ATOM 713 C C . LEU A 1 96 ? -2.037 3.612 -11.657 1.00 94.56 96 LEU A C 1
ATOM 715 O O . LEU A 1 96 ? -1.769 2.489 -11.244 1.00 94.56 96 LEU A O 1
ATOM 719 N N . LEU A 1 97 ? -3.174 4.239 -11.380 1.00 94.50 97 LEU A N 1
ATOM 720 C CA . LEU A 1 97 ? -4.347 3.593 -10.804 1.00 94.50 97 LEU A CA 1
ATOM 721 C C . LEU A 1 97 ? -5.441 3.607 -11.859 1.00 94.50 97 LEU A C 1
ATOM 723 O O . LEU A 1 97 ? -5.816 4.684 -12.319 1.00 94.50 97 LEU A O 1
ATOM 727 N N . GLU A 1 98 ? -5.941 2.433 -12.246 1.00 93.06 98 GLU A N 1
ATOM 728 C CA . GLU A 1 98 ? -6.988 2.3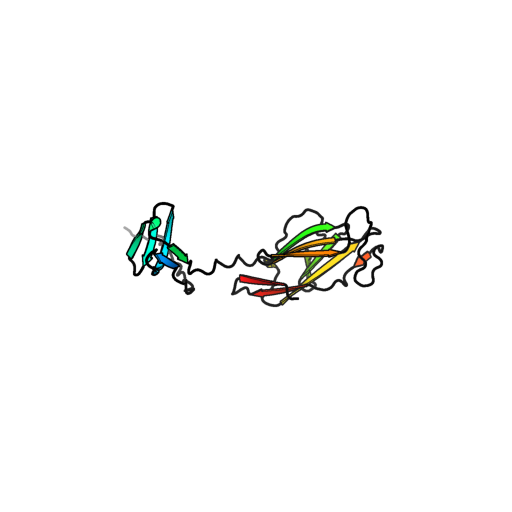08 -13.270 1.00 93.06 98 GLU A CA 1
ATOM 729 C C . GLU A 1 98 ? -6.619 3.090 -14.550 1.00 93.06 98 GLU A C 1
ATOM 731 O O . GLU A 1 98 ? -7.383 3.931 -15.020 1.00 93.06 98 GLU A O 1
ATOM 736 N N . GLU A 1 99 ? -5.396 2.890 -15.062 1.00 91.81 99 GLU A N 1
ATOM 737 C CA . GLU A 1 99 ? -4.841 3.581 -16.243 1.00 91.81 99 GLU A CA 1
ATOM 738 C C . GLU A 1 99 ? -4.624 5.108 -16.090 1.00 91.81 99 GLU A C 1
ATOM 740 O O . GLU A 1 99 ? -4.036 5.755 -16.964 1.00 91.81 99 GLU A O 1
ATOM 745 N N . LYS A 1 100 ? -5.016 5.713 -14.961 1.00 94.19 100 LYS A N 1
ATOM 746 C CA . LYS A 1 100 ? -4.764 7.124 -14.639 1.00 94.19 100 LYS A CA 1
ATOM 747 C C . LYS A 1 100 ? -3.432 7.269 -13.916 1.00 94.19 100 LYS A C 1
ATOM 749 O O . LYS A 1 100 ? -3.225 6.700 -12.850 1.00 94.19 100 LYS A O 1
ATOM 754 N N . VAL A 1 101 ? -2.549 8.119 -14.436 1.00 92.88 101 VAL A N 1
ATOM 755 C CA . VAL A 1 101 ? -1.285 8.447 -13.758 1.00 92.88 101 VAL A CA 1
ATOM 756 C C . VAL A 1 101 ? -1.559 9.237 -12.474 1.00 92.88 101 VAL A C 1
ATOM 758 O O . VAL A 1 101 ? -2.051 10.366 -12.538 1.00 92.88 101 VAL A O 1
ATOM 761 N N . VAL A 1 102 ? -1.201 8.657 -11.328 1.00 92.62 102 VAL A N 1
ATOM 762 C CA . VAL A 1 102 ? -1.347 9.255 -9.987 1.00 92.62 102 VAL A CA 1
ATOM 763 C C . VAL A 1 102 ? -0.020 9.734 -9.410 1.00 92.62 102 VAL A C 1
ATOM 765 O O . VAL A 1 102 ? 0.010 10.711 -8.668 1.00 92.62 102 VAL A O 1
ATOM 768 N N . ILE A 1 103 ? 1.094 9.121 -9.816 1.00 89.38 103 ILE A N 1
ATOM 769 C CA . ILE A 1 103 ? 2.441 9.623 -9.532 1.00 89.38 103 ILE A CA 1
ATOM 770 C C . ILE A 1 103 ? 3.189 9.710 -10.856 1.00 89.38 103 ILE A C 1
ATOM 772 O O . ILE A 1 103 ? 3.251 8.738 -11.606 1.00 89.38 103 ILE A O 1
ATOM 776 N N . ARG A 1 104 ? 3.745 10.887 -11.147 1.00 88.62 104 ARG A N 1
ATOM 777 C CA . ARG A 1 104 ? 4.601 11.118 -12.315 1.00 88.62 104 ARG A CA 1
ATOM 778 C C . ARG A 1 104 ? 6.044 11.170 -11.878 1.00 88.62 104 ARG A C 1
ATOM 780 O O . ARG A 1 104 ? 6.337 11.877 -10.918 1.00 88.62 104 ARG A O 1
ATOM 787 N N . ASP A 1 105 ? 6.910 10.504 -12.635 1.00 82.81 105 ASP A N 1
ATOM 788 C CA . ASP A 1 105 ? 8.359 10.553 -12.439 1.00 82.81 105 ASP A CA 1
ATOM 789 C C . ASP A 1 105 ? 8.718 10.365 -10.956 1.00 82.81 105 ASP A C 1
ATOM 791 O O . ASP A 1 105 ? 9.310 11.231 -10.312 1.00 82.81 105 ASP A O 1
ATOM 795 N N . ALA A 1 106 ? 8.256 9.253 -10.377 1.00 81.06 106 ALA A N 1
ATOM 796 C CA . ALA A 1 106 ? 8.553 8.881 -9.006 1.00 81.06 106 ALA A CA 1
ATOM 797 C C . ALA A 1 106 ? 10.062 8.650 -8.895 1.00 81.06 106 ALA A C 1
ATOM 799 O O . ALA A 1 106 ? 10.547 7.555 -9.171 1.00 81.06 106 ALA A O 1
ATOM 800 N N . ARG A 1 107 ? 10.816 9.691 -8.537 1.00 69.75 107 ARG A N 1
ATOM 801 C CA . ARG A 1 107 ? 12.275 9.629 -8.409 1.00 69.75 107 ARG A CA 1
ATOM 802 C C . ARG A 1 107 ? 12.699 9.021 -7.078 1.00 69.75 107 ARG A C 1
ATOM 804 O O . ARG A 1 107 ? 11.951 8.989 -6.102 1.00 69.75 107 ARG A O 1
ATOM 811 N N . VAL A 1 108 ? 13.941 8.551 -7.056 1.00 64.19 108 VAL A N 1
ATOM 812 C CA . VAL A 1 108 ? 14.606 7.998 -5.873 1.00 64.19 108 VAL A CA 1
ATOM 813 C C . VAL A 1 108 ? 14.621 9.029 -4.744 1.00 64.19 108 VAL A C 1
ATOM 815 O O . VAL A 1 108 ? 15.032 10.170 -4.945 1.00 64.19 108 VAL A O 1
ATOM 818 N N . GLY A 1 109 ? 14.195 8.625 -3.549 1.00 63.41 109 GLY A N 1
ATOM 819 C CA . GLY A 1 109 ? 14.160 9.534 -2.398 1.00 63.41 109 GLY A CA 1
ATOM 820 C C . GLY A 1 109 ? 13.512 8.972 -1.136 1.00 63.41 109 GLY A C 1
ATOM 821 O O . GLY A 1 109 ? 13.580 9.614 -0.093 1.00 63.41 109 GLY A O 1
ATOM 822 N N . GLY A 1 110 ? 12.906 7.779 -1.192 1.00 66.44 110 GLY A N 1
ATOM 823 C CA . GLY A 1 110 ? 12.457 7.048 -0.002 1.00 66.44 110 GLY A CA 1
ATOM 824 C C . GLY A 1 110 ? 11.251 7.640 0.740 1.00 66.44 110 GLY A C 1
ATOM 825 O O . GLY A 1 110 ? 10.879 7.101 1.785 1.00 66.44 110 GLY A O 1
ATOM 826 N N . VAL A 1 111 ? 10.632 8.703 0.218 1.00 82.69 111 VAL A N 1
ATOM 827 C CA . VAL A 1 111 ? 9.414 9.296 0.787 1.00 82.69 111 VAL A CA 1
ATOM 828 C C . VAL A 1 111 ? 8.209 8.437 0.418 1.00 82.69 111 VAL A C 1
ATOM 830 O O . VAL A 1 111 ? 8.043 8.053 -0.739 1.00 82.69 111 VAL A O 1
ATOM 833 N N . TRP A 1 112 ? 7.380 8.138 1.415 1.00 90.06 112 TRP A N 1
ATOM 834 C CA . TRP A 1 112 ? 6.089 7.488 1.220 1.00 90.06 112 TRP A CA 1
ATOM 835 C C . TRP A 1 112 ? 5.099 8.474 0.603 1.00 90.06 112 TRP A C 1
ATOM 837 O O . TRP A 1 112 ? 4.873 9.557 1.140 1.00 90.06 112 TRP A O 1
ATOM 847 N N . VAL A 1 113 ? 4.527 8.093 -0.533 1.00 90.38 113 VAL A N 1
ATOM 848 C CA . VAL A 1 113 ? 3.455 8.814 -1.214 1.00 90.38 113 VAL A CA 1
ATOM 849 C C . VAL A 1 113 ? 2.144 8.116 -0.897 1.00 90.38 113 VAL A C 1
ATOM 851 O O . VAL A 1 113 ? 2.004 6.923 -1.154 1.00 90.38 113 VAL A O 1
ATOM 854 N N . ASP A 1 114 ? 1.196 8.859 -0.338 1.00 92.12 114 ASP A N 1
ATOM 855 C CA . ASP A 1 114 ? -0.121 8.342 0.021 1.00 92.12 114 ASP A CA 1
ATOM 856 C C . ASP A 1 114 ? -1.014 8.193 -1.218 1.00 92.12 114 ASP A C 1
ATOM 858 O O . ASP A 1 114 ? -1.329 9.177 -1.886 1.00 92.12 114 ASP A O 1
ATOM 862 N N . LEU A 1 115 ? -1.426 6.960 -1.509 1.00 94.25 115 LEU A N 1
ATOM 863 C CA . LEU A 1 115 ? -2.346 6.612 -2.594 1.00 94.25 115 LEU A CA 1
ATOM 864 C C . LEU A 1 115 ? -3.801 6.509 -2.116 1.00 94.25 115 LEU A C 1
ATOM 866 O O . LEU A 1 115 ? -4.717 6.484 -2.934 1.00 94.25 115 LEU A O 1
ATOM 870 N N . THR A 1 116 ? -4.035 6.480 -0.802 1.00 92.69 116 THR A N 1
ATOM 871 C CA . THR A 1 116 ? -5.355 6.268 -0.185 1.00 92.69 116 THR A CA 1
ATOM 872 C C . THR A 1 116 ? -6.470 7.179 -0.721 1.00 92.69 116 THR A C 1
ATOM 874 O O . THR A 1 116 ? -7.592 6.689 -0.907 1.00 92.69 116 THR A O 1
ATOM 877 N N . PRO A 1 117 ? -6.231 8.482 -0.991 1.00 92.44 117 PRO A N 1
ATOM 878 C CA . PRO A 1 117 ? -7.270 9.366 -1.521 1.00 92.44 117 PRO A CA 1
ATOM 879 C C . PRO A 1 117 ? -7.734 9.006 -2.939 1.00 92.44 117 PRO A C 1
ATOM 881 O O . PRO A 1 117 ? -8.863 9.326 -3.300 1.00 92.44 117 PRO A O 1
ATOM 884 N N . GLU A 1 118 ? -6.889 8.343 -3.732 1.00 94.00 118 GLU A N 1
ATOM 885 C CA . GLU A 1 118 ? -7.164 8.021 -5.139 1.00 94.00 118 GLU A CA 1
ATOM 886 C C . GLU A 1 118 ? -7.842 6.649 -5.317 1.00 94.00 118 GLU A C 1
ATOM 888 O O . GLU A 1 118 ? -8.356 6.355 -6.395 1.00 94.00 118 GLU A O 1
ATOM 893 N N . LEU A 1 119 ? -7.866 5.807 -4.278 1.00 94.06 119 LEU A N 1
ATOM 894 C CA . LEU A 1 119 ? -8.444 4.460 -4.338 1.00 94.06 119 LEU A CA 1
ATOM 895 C C . LEU A 1 119 ? -9.975 4.484 -4.212 1.00 94.06 119 LEU A C 1
ATOM 897 O O . LEU A 1 119 ? -10.539 5.177 -3.360 1.00 94.06 119 LEU A O 1
ATOM 901 N N . LYS A 1 120 ? -10.674 3.666 -5.001 1.00 94.12 120 LYS A N 1
ATOM 902 C CA . LYS A 1 120 ? -12.113 3.389 -4.823 1.00 94.12 120 LYS A CA 1
ATOM 903 C C . LYS A 1 120 ? -12.317 2.248 -3.821 1.00 94.12 120 LYS A C 1
ATOM 905 O O . LYS A 1 120 ? -11.403 1.466 -3.582 1.00 94.12 120 LYS A O 1
ATOM 910 N N . SER A 1 121 ? -13.516 2.136 -3.247 1.00 92.75 121 SER A N 1
ATOM 911 C CA . SER A 1 121 ? -13.905 0.900 -2.550 1.00 92.75 121 SER A CA 1
ATOM 912 C C . SER A 1 121 ? -13.944 -0.270 -3.541 1.00 92.75 121 SER A C 1
ATOM 914 O O . SER A 1 121 ? -14.336 -0.087 -4.697 1.00 92.75 121 SER A O 1
ATOM 916 N N . GLY A 1 122 ? -13.583 -1.468 -3.090 1.00 93.25 122 GLY A N 1
ATOM 917 C CA . GLY A 1 122 ? -13.465 -2.667 -3.914 1.00 93.25 122 GLY A CA 1
ATOM 918 C C . GLY A 1 122 ? -12.086 -2.817 -4.563 1.00 93.25 122 GLY A C 1
ATOM 919 O O . GLY A 1 122 ? -11.079 -2.361 -4.027 1.00 93.25 122 GLY A O 1
ATOM 920 N N . ASN A 1 123 ? -12.040 -3.484 -5.718 1.00 95.94 123 ASN A N 1
ATOM 921 C CA . ASN A 1 123 ? -10.793 -3.807 -6.416 1.00 95.94 123 ASN A CA 1
ATOM 922 C C . ASN A 1 123 ? -10.213 -2.586 -7.135 1.00 95.94 123 ASN A C 1
ATOM 924 O O . ASN A 1 123 ? -10.908 -1.954 -7.931 1.00 95.94 123 ASN A O 1
ATOM 928 N N . ASN A 1 124 ? -8.930 -2.316 -6.917 1.00 96.38 124 ASN A N 1
ATOM 929 C CA . ASN A 1 124 ? -8.158 -1.268 -7.573 1.00 96.38 124 ASN A CA 1
ATOM 930 C C . ASN A 1 124 ? -6.987 -1.889 -8.336 1.00 96.38 124 ASN A C 1
ATOM 932 O O 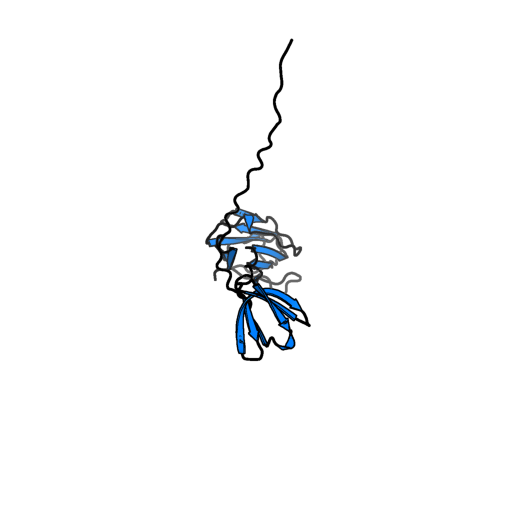. ASN A 1 124 ? -6.227 -2.673 -7.768 1.00 96.38 124 ASN A O 1
ATOM 936 N N . ARG A 1 125 ? -6.819 -1.510 -9.601 1.00 95.38 125 ARG A N 1
ATOM 937 C CA . ARG A 1 125 ? -5.699 -1.923 -10.451 1.00 95.38 125 ARG A CA 1
ATOM 938 C C . ARG A 1 125 ? -4.563 -0.907 -10.354 1.00 95.38 125 ARG A C 1
ATOM 940 O O . ARG A 1 125 ? -4.725 0.232 -10.787 1.00 95.38 125 ARG A O 1
ATOM 947 N N . LEU A 1 126 ? -3.425 -1.326 -9.812 1.00 94.38 126 LEU A N 1
ATOM 948 C CA . LEU A 1 126 ? -2.190 -0.550 -9.715 1.00 94.38 126 LEU A CA 1
ATOM 949 C C . LEU A 1 126 ? -1.187 -1.034 -10.766 1.00 94.38 126 LEU A C 1
ATOM 951 O O . LEU A 1 126 ? -0.887 -2.223 -10.858 1.00 94.38 126 LEU A O 1
ATOM 955 N N . GLU A 1 127 ? -0.643 -0.108 -11.545 1.00 93.62 127 GLU A N 1
ATOM 956 C CA . GLU A 1 127 ? 0.265 -0.405 -12.651 1.00 93.62 127 GLU A CA 1
ATOM 957 C C . GLU A 1 127 ? 1.482 0.515 -12.622 1.00 93.62 127 GLU A C 1
ATOM 959 O O . GLU A 1 127 ? 1.451 1.626 -12.080 1.00 93.62 127 GLU A O 1
ATOM 964 N N . PHE A 1 128 ? 2.561 0.056 -13.251 1.00 90.31 128 PHE A N 1
ATOM 965 C CA . PHE A 1 128 ? 3.815 0.787 -13.333 1.00 90.31 128 PHE A CA 1
ATOM 966 C C . PHE A 1 128 ? 4.220 0.954 -14.787 1.00 90.31 128 PHE A C 1
ATOM 968 O O . PHE A 1 128 ? 4.232 -0.001 -15.561 1.00 90.31 128 PHE A O 1
ATOM 975 N N . ARG A 1 129 ? 4.600 2.179 -15.136 1.00 89.62 129 ARG A N 1
ATOM 976 C CA . ARG A 1 129 ? 5.177 2.518 -16.429 1.00 89.62 129 ARG A CA 1
ATOM 977 C C . ARG A 1 129 ? 6.578 3.053 -16.202 1.00 89.62 129 ARG A C 1
ATOM 979 O O . ARG A 1 129 ? 6.761 4.081 -15.555 1.00 89.62 129 ARG A O 1
ATOM 986 N N . ILE A 1 130 ? 7.565 2.364 -16.749 1.00 85.81 130 ILE A N 1
ATOM 987 C CA . ILE A 1 130 ? 8.977 2.653 -16.525 1.00 85.81 130 ILE A CA 1
ATOM 988 C C . ILE A 1 130 ? 9.564 3.254 -17.797 1.00 85.81 130 ILE A C 1
ATOM 990 O O . ILE A 1 130 ? 9.495 2.663 -18.873 1.00 85.81 130 ILE A O 1
ATOM 994 N N . ARG A 1 131 ? 10.138 4.451 -17.674 1.00 86.38 131 ARG A N 1
ATOM 995 C CA . ARG A 1 131 ? 10.916 5.100 -18.731 1.00 86.38 131 ARG A CA 1
ATOM 996 C C . ARG A 1 131 ? 12.394 4.911 -18.441 1.00 86.38 131 ARG A C 1
ATOM 998 O O . ARG A 1 131 ? 12.925 5.533 -17.520 1.00 86.38 131 ARG A O 1
ATOM 1005 N N . ASN A 1 132 ? 13.034 4.082 -19.256 1.00 79.38 132 ASN A N 1
ATOM 1006 C CA . ASN A 1 132 ? 14.461 3.821 -19.179 1.00 79.38 132 ASN A CA 1
ATOM 1007 C C . ASN A 1 132 ? 15.214 4.596 -20.271 1.00 79.38 132 ASN A C 1
ATOM 1009 O O . ASN A 1 132 ? 15.028 4.365 -21.470 1.00 79.38 132 ASN A O 1
ATOM 1013 N N . GLU A 1 133 ? 16.101 5.499 -19.857 1.00 78.44 133 GLU A N 1
ATOM 1014 C CA . GLU A 1 133 ? 16.980 6.268 -20.751 1.00 78.44 133 GLU A CA 1
ATOM 1015 C C . GLU A 1 133 ? 18.401 5.659 -20.865 1.00 78.44 133 GLU A C 1
ATOM 1017 O O . GLU A 1 133 ? 19.222 6.084 -21.694 1.00 78.44 133 GLU A O 1
ATOM 1022 N N . HIS A 1 134 ? 18.692 4.617 -20.077 1.00 71.88 134 HIS A N 1
ATOM 1023 C CA . HIS A 1 134 ? 19.996 3.973 -19.912 1.00 71.88 134 HIS A CA 1
ATOM 1024 C C . HIS A 1 134 ? 20.005 2.503 -20.387 1.00 71.88 134 HIS A C 1
ATOM 1026 O O . HIS A 1 134 ? 18.979 1.918 -20.696 1.00 71.88 134 HIS A O 1
ATOM 1032 N N . ALA A 1 135 ? 21.185 1.885 -20.523 1.00 62.81 135 ALA A N 1
ATOM 1033 C CA . ALA A 1 135 ? 21.331 0.514 -21.050 1.00 62.81 135 ALA A CA 1
ATOM 1034 C C . ALA A 1 135 ? 21.227 -0.581 -19.963 1.00 62.81 135 ALA A C 1
ATOM 1036 O O . ALA A 1 135 ? 21.754 -1.675 -20.133 1.00 62.81 135 ALA A O 1
ATOM 1037 N N . GLY A 1 136 ? 20.596 -0.272 -18.831 1.00 71.81 136 GLY A N 1
ATOM 1038 C CA . GLY A 1 136 ? 20.417 -1.170 -17.694 1.00 71.81 136 GLY A CA 1
ATOM 1039 C C . GLY A 1 136 ? 19.254 -0.671 -16.852 1.00 71.81 136 GLY A C 1
ATOM 1040 O O . GLY A 1 136 ? 19.410 0.350 -16.187 1.00 71.81 136 GLY A O 1
ATOM 1041 N N . TRP A 1 137 ? 18.108 -1.351 -16.909 1.00 78.19 137 TRP A N 1
ATOM 1042 C CA . TRP A 1 137 ? 16.940 -0.967 -16.111 1.00 78.19 137 TRP A CA 1
ATOM 1043 C C . TRP A 1 137 ? 16.837 -1.807 -14.844 1.00 78.19 137 TRP A C 1
ATOM 1045 O O . TRP A 1 137 ? 17.157 -3.004 -14.819 1.00 78.19 137 TRP A O 1
ATOM 1055 N N . GLY A 1 138 ? 16.411 -1.146 -13.773 1.00 81.00 138 GLY A N 1
ATOM 1056 C CA . GLY A 1 138 ? 16.311 -1.736 -12.451 1.00 81.00 138 GLY A CA 1
ATOM 1057 C C . GLY A 1 138 ? 15.530 -0.830 -11.515 1.00 81.00 138 GLY A C 1
ATOM 1058 O O . GLY A 1 138 ? 15.815 0.367 -11.405 1.00 81.00 138 GLY A O 1
ATOM 1059 N N . TYR A 1 139 ? 14.559 -1.410 -10.817 1.00 83.12 139 TYR A N 1
ATOM 1060 C CA . TYR A 1 139 ? 13.673 -0.688 -9.913 1.00 83.12 139 TYR A CA 1
ATOM 1061 C C . TYR A 1 139 ? 13.402 -1.488 -8.646 1.00 83.12 139 TYR A C 1
ATOM 1063 O O . TYR A 1 139 ? 13.314 -2.712 -8.668 1.00 83.12 139 TYR A O 1
ATOM 1071 N N . HIS A 1 140 ? 13.279 -0.766 -7.539 1.00 88.00 140 HIS A N 1
ATOM 1072 C CA . HIS A 1 140 ? 12.951 -1.257 -6.208 1.00 88.00 140 HIS A CA 1
ATOM 1073 C C . HIS A 1 140 ? 11.983 -0.271 -5.578 1.00 88.00 140 HIS A C 1
ATOM 1075 O O . HIS A 1 140 ? 12.354 0.817 -5.121 1.00 88.00 140 HIS A O 1
ATOM 1081 N N . LEU A 1 141 ? 10.722 -0.665 -5.574 1.00 88.62 141 LEU A N 1
ATOM 1082 C CA . LEU A 1 141 ? 9.621 0.042 -4.956 1.00 88.62 141 LEU A CA 1
ATOM 1083 C C . LEU A 1 141 ? 9.203 -0.709 -3.699 1.00 88.62 141 LEU A C 1
ATOM 1085 O O . LEU A 1 141 ? 9.386 -1.920 -3.574 1.00 88.62 141 LEU A O 1
ATOM 1089 N N . GLN A 1 142 ? 8.605 0.018 -2.771 1.00 92.06 142 GLN A N 1
ATOM 1090 C CA . GLN A 1 142 ? 7.878 -0.583 -1.672 1.00 92.06 142 GLN A CA 1
ATOM 1091 C C . GLN A 1 142 ? 6.462 -0.053 -1.660 1.00 92.06 142 GLN A C 1
ATOM 1093 O O . GLN A 1 142 ? 6.252 1.160 -1.706 1.00 92.06 142 GLN A O 1
ATOM 1098 N N . LEU A 1 143 ? 5.520 -0.980 -1.581 1.00 93.88 143 LEU A N 1
ATOM 1099 C CA . LEU A 1 143 ? 4.113 -0.720 -1.370 1.00 93.88 143 LEU A CA 1
ATOM 1100 C C . LEU A 1 143 ? 3.801 -1.072 0.080 1.00 93.88 143 LEU A C 1
ATOM 1102 O O . LEU A 1 143 ? 4.102 -2.173 0.531 1.00 93.88 143 LEU A O 1
ATOM 1106 N N . ARG A 1 144 ? 3.228 -0.128 0.814 1.00 94.06 144 ARG A N 1
ATOM 1107 C CA . ARG A 1 144 ? 2.691 -0.360 2.145 1.00 94.06 144 ARG A CA 1
ATOM 1108 C C . ARG A 1 144 ? 1.177 -0.400 2.056 1.00 94.06 144 ARG A C 1
ATOM 1110 O O . ARG A 1 144 ? 0.584 0.567 1.590 1.00 94.06 144 ARG A O 1
ATOM 1117 N N . VAL A 1 145 ? 0.572 -1.475 2.538 1.00 93.56 145 VAL A N 1
ATOM 1118 C CA . VAL A 1 145 ? -0.879 -1.648 2.626 1.00 93.56 145 VAL A CA 1
ATOM 1119 C C . VAL A 1 145 ? -1.211 -1.947 4.082 1.00 93.56 145 VAL A C 1
ATOM 1121 O O . VAL A 1 145 ? -0.742 -2.936 4.632 1.00 93.56 145 VAL A O 1
ATOM 1124 N N . ASN A 1 146 ? -1.923 -1.036 4.744 1.00 89.94 146 ASN A N 1
ATOM 1125 C 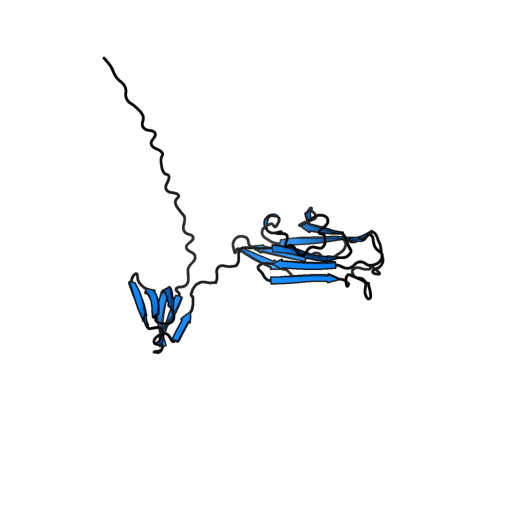CA . ASN A 1 146 ? -2.300 -1.134 6.159 1.00 89.94 146 ASN A CA 1
ATOM 1126 C C . ASN A 1 146 ? -1.144 -1.499 7.116 1.00 89.94 146 ASN A C 1
ATOM 1128 O O . ASN A 1 146 ? -1.328 -2.157 8.134 1.00 89.94 146 ASN A O 1
ATOM 1132 N N . GLY A 1 147 ? 0.064 -1.018 6.808 1.00 87.38 147 GLY A N 1
ATOM 1133 C CA . GLY A 1 147 ? 1.271 -1.253 7.607 1.00 87.38 147 GLY A CA 1
ATOM 1134 C C . GLY A 1 147 ? 2.131 -2.425 7.132 1.00 87.38 147 GLY A C 1
ATOM 1135 O O . GLY A 1 147 ? 3.330 -2.431 7.418 1.00 87.38 147 GLY A O 1
ATOM 1136 N N . GLU A 1 148 ? 1.583 -3.348 6.343 1.00 90.00 148 GLU A N 1
ATOM 1137 C CA . GLU A 1 148 ? 2.349 -4.420 5.709 1.00 90.00 148 GLU A CA 1
ATOM 1138 C C . GLU A 1 148 ? 3.117 -3.884 4.508 1.00 90.00 148 GLU A C 1
ATOM 1140 O O . GLU A 1 148 ? 2.575 -3.126 3.708 1.00 90.00 148 GLU A O 1
ATOM 1145 N N . VAL A 1 149 ? 4.396 -4.245 4.388 1.00 92.50 149 VAL A N 1
ATOM 1146 C CA . VAL A 1 149 ? 5.273 -3.742 3.325 1.00 92.50 149 VAL A CA 1
ATOM 1147 C C . VAL A 1 149 ? 5.614 -4.864 2.359 1.00 92.50 149 VAL A C 1
ATOM 1149 O O . VAL A 1 149 ? 6.291 -5.823 2.726 1.00 92.50 149 VAL A O 1
ATOM 1152 N N . GLU A 1 150 ? 5.231 -4.684 1.101 1.00 91.38 150 GLU A N 1
ATOM 1153 C CA . GLU A 1 150 ? 5.636 -5.526 -0.015 1.00 91.38 150 GLU A CA 1
ATOM 1154 C C . GLU A 1 150 ? 6.695 -4.813 -0.863 1.00 91.38 150 GLU A C 1
ATOM 1156 O O . GLU A 1 150 ? 6.606 -3.614 -1.141 1.00 91.38 150 GLU A O 1
ATOM 1161 N N . THR A 1 151 ? 7.736 -5.549 -1.254 1.00 90.19 151 THR A N 1
ATOM 1162 C CA . THR A 1 151 ? 8.788 -5.032 -2.136 1.00 90.19 151 THR A CA 1
ATOM 1163 C C . THR A 1 151 ? 8.497 -5.461 -3.564 1.00 90.19 151 THR A C 1
ATOM 1165 O O . THR A 1 151 ? 8.365 -6.648 -3.842 1.00 90.19 151 THR A O 1
ATOM 1168 N N . ILE A 1 152 ? 8.440 -4.485 -4.464 1.00 87.75 152 ILE A N 1
ATOM 1169 C CA . ILE A 1 152 ? 8.160 -4.680 -5.883 1.00 87.75 152 ILE A CA 1
ATOM 1170 C C . ILE A 1 152 ? 9.402 -4.225 -6.631 1.00 87.75 152 ILE A C 1
ATOM 1172 O O . ILE A 1 152 ? 9.743 -3.041 -6.626 1.00 87.75 152 ILE A O 1
ATOM 1176 N N . GLY A 1 153 ? 10.109 -5.150 -7.260 1.00 84.88 153 GLY A N 1
ATOM 1177 C CA . GLY A 1 153 ? 11.353 -4.790 -7.913 1.00 84.88 153 GLY A CA 1
ATOM 1178 C C . GLY A 1 153 ? 11.883 -5.844 -8.856 1.00 84.88 153 GLY A C 1
ATOM 1179 O O . GLY A 1 153 ? 11.490 -7.008 -8.811 1.00 84.88 153 GLY A O 1
ATOM 1180 N N . CYS A 1 154 ? 12.789 -5.403 -9.717 1.00 81.31 154 CYS A N 1
ATOM 1181 C CA . CYS A 1 154 ? 13.497 -6.245 -10.663 1.00 81.31 154 CYS A CA 1
ATOM 1182 C C . CYS A 1 154 ? 14.869 -5.638 -10.976 1.00 81.31 154 CYS A C 1
ATOM 1184 O O . CYS A 1 154 ? 14.982 -4.425 -11.165 1.00 81.31 154 CYS A O 1
ATOM 1186 N N . GLY A 1 155 ? 15.899 -6.487 -11.050 1.00 77.88 155 GLY A N 1
ATOM 1187 C CA . GLY A 1 155 ? 17.298 -6.079 -11.241 1.00 77.88 155 GLY A CA 1
ATOM 1188 C C . GLY A 1 155 ? 17.882 -5.325 -10.040 1.00 77.88 155 GLY A C 1
ATOM 1189 O O . GLY A 1 155 ? 17.169 -4.997 -9.098 1.00 77.88 155 GLY A O 1
ATOM 1190 N N . GLU A 1 156 ? 19.181 -5.028 -10.053 1.00 72.25 156 GLU A N 1
ATOM 1191 C CA . GLU A 1 156 ? 19.834 -4.216 -9.012 1.00 72.25 156 GLU A CA 1
ATOM 1192 C C . GLU A 1 156 ? 20.329 -2.867 -9.565 1.00 72.25 156 GLU A C 1
ATOM 1194 O O . GLU A 1 156 ? 21.228 -2.837 -10.411 1.00 72.25 156 GLU A O 1
ATOM 1199 N N . PRO A 1 157 ? 19.829 -1.726 -9.057 1.00 62.22 157 PRO A N 1
ATOM 1200 C CA . PRO A 1 157 ? 20.493 -0.435 -9.234 1.00 62.22 157 PRO A CA 1
ATOM 1201 C C . PRO A 1 157 ? 21.585 -0.296 -8.149 1.00 62.22 157 PRO A C 1
ATOM 1203 O O . PRO A 1 157 ? 21.238 -0.547 -6.991 1.00 62.22 157 PRO A O 1
ATOM 1206 N N . PRO A 1 158 ? 22.856 0.142 -8.367 1.00 54.16 158 PRO A N 1
ATOM 1207 C CA . PRO A 1 158 ? 23.594 0.626 -9.546 1.00 54.16 158 PRO A CA 1
ATOM 1208 C C . PRO A 1 158 ? 24.920 -0.168 -9.818 1.00 54.16 158 PRO A C 1
ATOM 1210 O O . PRO A 1 158 ? 25.458 -0.837 -8.941 1.00 54.16 158 PRO A O 1
ATOM 1213 N N . GLY A 1 159 ? 25.517 -0.061 -11.020 1.00 56.47 159 GLY A N 1
ATOM 1214 C CA . GLY A 1 159 ? 26.798 -0.733 -11.378 1.00 56.47 159 GLY A CA 1
ATOM 1215 C C . GLY A 1 159 ? 26.664 -2.123 -12.035 1.00 56.47 159 GLY A C 1
ATOM 1216 O O . GLY A 1 159 ? 27.668 -2.765 -12.330 1.00 56.47 159 GLY A O 1
ATOM 1217 N N . PHE A 1 160 ? 25.415 -2.539 -12.266 1.00 58.31 160 PHE A N 1
ATOM 1218 C CA . PHE A 1 160 ? 24.882 -3.554 -13.187 1.00 58.31 160 PHE A CA 1
ATOM 1219 C C . PHE A 1 160 ? 25.698 -4.836 -13.389 1.00 58.31 160 PHE A C 1
ATOM 1221 O O . PHE A 1 160 ? 26.323 -5.048 -14.428 1.00 58.31 160 PHE A O 1
ATOM 1228 N N . LYS A 1 161 ? 25.590 -5.744 -12.412 1.00 57.66 161 LYS A N 1
ATOM 1229 C CA . LYS A 1 161 ? 25.906 -7.168 -12.601 1.00 57.66 161 LYS A CA 1
ATOM 1230 C C . LYS A 1 161 ? 24.711 -7.985 -13.112 1.00 57.66 161 LYS A C 1
ATOM 1232 O O . LYS A 1 161 ? 24.948 -9.009 -13.744 1.00 57.66 161 LYS A O 1
ATOM 1237 N N . ASP A 1 162 ? 23.471 -7.527 -12.892 1.00 72.38 162 ASP A N 1
ATOM 1238 C CA . ASP A 1 162 ? 22.261 -8.233 -13.339 1.00 72.38 162 ASP A CA 1
ATOM 1239 C C . ASP A 1 162 ? 21.087 -7.267 -13.642 1.00 72.38 162 ASP A C 1
ATOM 1241 O O . ASP A 1 162 ? 20.417 -6.785 -12.720 1.00 72.38 162 ASP A O 1
ATOM 1245 N N . PRO A 1 163 ? 20.872 -6.889 -14.917 1.00 74.69 163 PRO A N 1
ATOM 1246 C CA . PRO A 1 163 ? 19.749 -6.043 -15.310 1.00 74.69 163 PRO A CA 1
ATOM 1247 C C . PRO A 1 163 ? 18.429 -6.825 -15.317 1.00 74.69 163 PRO A C 1
ATOM 1249 O O . PRO A 1 163 ? 18.414 -8.038 -15.527 1.00 74.69 163 PRO A O 1
ATOM 1252 N N . CYS A 1 164 ? 17.300 -6.133 -15.146 1.00 76.12 164 CYS A N 1
ATOM 1253 C CA . CYS A 1 164 ? 15.995 -6.787 -15.172 1.00 76.12 164 CYS A CA 1
ATOM 1254 C C . CYS A 1 164 ? 15.698 -7.427 -16.541 1.00 76.12 164 CYS A C 1
ATOM 1256 O O . CYS A 1 164 ? 15.744 -6.758 -17.566 1.00 76.12 164 CYS A O 1
ATOM 1258 N N . ARG A 1 165 ? 15.331 -8.714 -16.569 1.00 76.31 165 ARG A N 1
ATOM 1259 C CA . ARG A 1 165 ? 14.935 -9.434 -17.800 1.00 76.31 165 ARG A CA 1
ATOM 1260 C C . ARG A 1 165 ? 13.460 -9.842 -17.824 1.00 76.31 165 ARG A C 1
ATOM 1262 O O . ARG A 1 165 ? 13.084 -10.800 -18.499 1.00 76.31 165 ARG A O 1
ATOM 1269 N N . CYS A 1 166 ? 12.618 -9.169 -17.034 1.00 71.69 166 CYS A N 1
ATOM 1270 C CA . CYS A 1 166 ? 11.190 -9.479 -17.019 1.00 71.69 166 CYS A CA 1
ATOM 1271 C C . CYS A 1 166 ? 10.570 -9.263 -18.398 1.00 71.69 166 CYS A C 1
ATOM 1273 O O . CYS A 1 166 ? 11.025 -8.417 -19.169 1.00 71.69 166 CYS A O 1
ATOM 1275 N N . CYS A 1 167 ? 9.466 -9.971 -18.649 1.00 69.81 167 CYS A N 1
ATOM 1276 C CA . CYS A 1 167 ? 8.457 -9.480 -19.576 1.00 69.81 167 CYS A CA 1
ATOM 1277 C C . CYS A 1 167 ? 8.986 -9.417 -21.029 1.00 69.81 167 CYS A C 1
ATOM 1279 O O . CYS A 1 167 ? 8.645 -8.537 -21.815 1.00 69.81 167 CYS A O 1
ATOM 1281 N N . GLY A 1 168 ? 9.882 -10.352 -21.372 1.00 69.31 168 GLY A N 1
ATOM 1282 C CA . GLY A 1 168 ? 10.501 -10.459 -22.694 1.00 69.31 168 GLY A CA 1
ATOM 1283 C C . GLY A 1 168 ? 11.618 -9.449 -22.982 1.00 69.31 168 GLY A C 1
ATOM 1284 O O . GLY A 1 168 ? 12.068 -9.390 -24.124 1.00 69.31 168 GLY A O 1
ATOM 1285 N N . LYS A 1 169 ? 12.072 -8.667 -21.992 1.00 74.06 169 LYS A N 1
ATOM 1286 C CA . LYS A 1 169 ? 13.177 -7.708 -22.156 1.00 74.06 169 LYS A CA 1
ATOM 1287 C C . LYS A 1 169 ? 14.533 -8.352 -21.830 1.00 74.06 169 LYS A C 1
ATOM 1289 O O . LYS A 1 169 ? 14.639 -9.232 -20.979 1.00 74.06 169 LYS A O 1
ATOM 1294 N N . LEU A 1 170 ? 15.584 -7.897 -22.497 1.00 72.62 170 LEU A N 1
ATOM 1295 C CA . LEU A 1 170 ? 16.979 -8.320 -22.363 1.00 72.62 170 LEU A CA 1
ATOM 1296 C C . LEU A 1 170 ? 17.711 -7.595 -21.228 1.00 72.62 170 LEU A C 1
ATOM 1298 O O . LEU A 1 170 ? 18.774 -8.048 -20.797 1.00 72.62 170 LEU A O 1
ATOM 1302 N N . GLY A 1 171 ? 17.150 -6.493 -20.734 1.00 70.75 171 GLY A N 1
ATOM 1303 C CA . GLY A 1 171 ? 17.704 -5.734 -19.620 1.00 70.75 171 GLY A CA 1
ATOM 1304 C C . GLY A 1 171 ? 18.538 -4.532 -20.027 1.00 70.75 171 GLY A C 1
ATOM 1305 O O . GLY A 1 171 ? 18.978 -3.786 -19.159 1.00 70.75 171 GLY A O 1
ATOM 1306 N N . ASN A 1 172 ? 18.737 -4.313 -21.323 1.00 73.56 172 ASN A N 1
ATOM 1307 C CA . ASN A 1 172 ? 19.595 -3.256 -21.851 1.00 73.56 172 ASN A CA 1
ATOM 1308 C C . ASN A 1 172 ? 18.900 -2.314 -22.840 1.00 73.56 172 ASN A C 1
ATOM 1310 O O . ASN A 1 172 ? 19.549 -1.469 -23.463 1.00 73.56 172 ASN A O 1
ATOM 1314 N N . GLU A 1 173 ? 17.586 -2.444 -22.983 1.00 72.75 173 GLU A N 1
ATOM 1315 C CA . GLU A 1 173 ? 16.789 -1.654 -23.904 1.00 72.75 173 GLU A CA 1
ATOM 1316 C C . GLU A 1 173 ? 16.427 -0.292 -23.325 1.00 72.75 173 GLU A C 1
ATOM 1318 O O . GLU A 1 173 ? 15.970 -0.178 -22.190 1.00 72.75 173 GLU A O 1
ATOM 1323 N N . LYS A 1 174 ? 16.565 0.744 -24.152 1.00 81.44 174 LYS A N 1
ATOM 1324 C CA . LYS A 1 174 ? 16.007 2.068 -23.874 1.00 81.44 174 LYS A CA 1
ATOM 1325 C C . LYS A 1 174 ? 14.556 2.125 -24.327 1.00 81.44 174 LYS A C 1
ATOM 1327 O O . LYS A 1 174 ? 14.216 1.552 -25.362 1.00 81.44 174 LYS A O 1
ATOM 1332 N N . GLY A 1 175 ? 13.737 2.898 -23.626 1.00 81.62 175 GLY A N 1
ATOM 1333 C CA . GLY A 1 175 ? 12.366 3.181 -24.035 1.00 81.62 175 GLY A CA 1
ATOM 1334 C C . GLY A 1 175 ? 11.363 3.071 -22.898 1.00 81.62 175 GLY A C 1
ATOM 1335 O O . GLY A 1 175 ? 11.683 3.316 -21.735 1.00 81.62 175 GLY A O 1
ATOM 1336 N N . LEU A 1 176 ? 10.128 2.748 -23.276 1.00 84.81 176 LEU A N 1
ATOM 1337 C CA . LEU A 1 176 ? 9.003 2.595 -22.367 1.00 84.81 176 LEU A CA 1
ATOM 1338 C C . LEU A 1 176 ? 8.749 1.117 -22.084 1.00 84.81 176 LEU A C 1
ATOM 1340 O O . LEU A 1 176 ? 8.698 0.310 -23.011 1.00 84.81 176 LEU A O 1
ATOM 1344 N N . ILE A 1 177 ? 8.551 0.793 -20.813 1.00 81.38 177 ILE A N 1
ATOM 1345 C CA . ILE A 1 177 ? 8.092 -0.511 -20.347 1.00 81.38 177 ILE A CA 1
ATOM 1346 C C . ILE A 1 177 ? 6.774 -0.271 -19.617 1.00 81.38 177 ILE A C 1
ATOM 1348 O O . ILE A 1 177 ? 6.744 0.409 -18.591 1.00 81.38 177 ILE A O 1
ATOM 1352 N N . ASP A 1 178 ? 5.681 -0.773 -20.174 1.00 84.38 178 ASP A N 1
ATOM 1353 C CA . ASP A 1 178 ? 4.314 -0.605 -19.670 1.00 84.38 178 ASP A CA 1
ATOM 1354 C C . ASP A 1 178 ? 3.507 -1.915 -19.690 1.00 84.38 178 ASP A C 1
ATOM 1356 O O . ASP A 1 178 ? 2.300 -1.909 -19.475 1.00 84.38 178 ASP A O 1
ATOM 1360 N N . ASP A 1 179 ? 4.191 -3.041 -19.899 1.00 80.69 179 ASP A N 1
ATOM 1361 C CA . ASP A 1 179 ? 3.659 -4.405 -19.946 1.00 80.69 179 ASP A CA 1
ATOM 1362 C C . ASP A 1 179 ? 3.946 -5.203 -18.656 1.00 80.69 179 ASP A C 1
ATOM 1364 O O . ASP A 1 179 ? 3.923 -6.435 -18.652 1.00 80.69 179 ASP A O 1
ATOM 1368 N N . LEU A 1 180 ? 4.218 -4.509 -17.545 1.00 83.06 180 LEU A N 1
ATOM 1369 C CA . LEU A 1 180 ? 4.419 -5.134 -16.236 1.00 83.06 180 LEU A CA 1
ATOM 1370 C C . LEU A 1 180 ? 3.093 -5.690 -15.683 1.00 83.06 180 LEU A C 1
ATOM 1372 O O . LEU A 1 180 ? 2.045 -5.069 -15.876 1.00 83.06 180 LEU A O 1
ATOM 1376 N N . PRO A 1 181 ? 3.112 -6.819 -14.946 1.00 85.44 181 PRO A N 1
ATOM 1377 C CA . PRO A 1 181 ? 1.921 -7.321 -14.273 1.00 85.44 181 PRO A CA 1
ATOM 1378 C C . PRO A 1 181 ? 1.308 -6.265 -13.350 1.00 85.44 181 PRO A C 1
ATOM 1380 O O . PRO A 1 181 ? 2.007 -5.652 -12.540 1.00 85.44 181 PRO A O 1
ATOM 1383 N N . ALA A 1 182 ? -0.004 -6.076 -13.468 1.00 90.75 182 ALA A N 1
ATOM 1384 C CA . ALA A 1 182 ? -0.745 -5.211 -12.566 1.00 90.75 182 ALA A CA 1
ATOM 1385 C C . ALA A 1 182 ? -0.826 -5.833 -11.167 1.00 90.75 182 ALA A C 1
ATOM 1387 O O . ALA A 1 182 ? -0.985 -7.047 -11.021 1.00 90.75 182 ALA A O 1
ATOM 1388 N N . LEU A 1 183 ? -0.775 -4.982 -10.149 1.00 92.50 183 LEU A N 1
ATOM 1389 C CA . LEU A 1 183 ? -1.080 -5.341 -8.772 1.00 92.50 183 LEU A CA 1
ATOM 1390 C C . LEU A 1 183 ? -2.531 -4.985 -8.475 1.00 92.50 183 LEU A C 1
ATOM 1392 O O . LEU A 1 183 ? -3.016 -3.930 -8.881 1.00 92.50 183 LEU A O 1
ATOM 1396 N N . TRP A 1 184 ? -3.220 -5.853 -7.748 1.00 95.06 184 TRP A N 1
ATOM 1397 C CA . TRP A 1 184 ? -4.613 -5.643 -7.381 1.00 95.06 184 TRP A CA 1
ATOM 1398 C C . TRP A 1 184 ? -4.715 -5.362 -5.891 1.00 95.06 184 TRP A C 1
ATOM 1400 O O . TRP A 1 184 ? -4.177 -6.109 -5.081 1.00 95.06 184 TRP A O 1
ATOM 1410 N N . ILE A 1 185 ? -5.392 -4.277 -5.528 1.00 94.94 185 ILE A N 1
ATOM 1411 C CA . ILE A 1 185 ? -5.601 -3.876 -4.135 1.00 94.94 185 ILE A CA 1
ATOM 1412 C C . ILE A 1 185 ? -7.103 -3.841 -3.876 1.00 94.94 185 ILE A C 1
ATOM 1414 O O . ILE A 1 185 ? -7.818 -3.041 -4.485 1.00 94.94 185 ILE A O 1
ATOM 1418 N N . TYR A 1 186 ? -7.588 -4.693 -2.979 1.00 94.19 186 TYR A N 1
ATOM 1419 C CA . TYR A 1 186 ? -8.954 -4.606 -2.473 1.00 94.19 186 TYR A CA 1
ATOM 1420 C C . TYR A 1 186 ? -9.013 -3.583 -1.339 1.00 94.19 186 TYR A C 1
ATOM 1422 O O . TYR A 1 186 ? -8.131 -3.562 -0.484 1.00 94.19 186 TYR A O 1
ATOM 143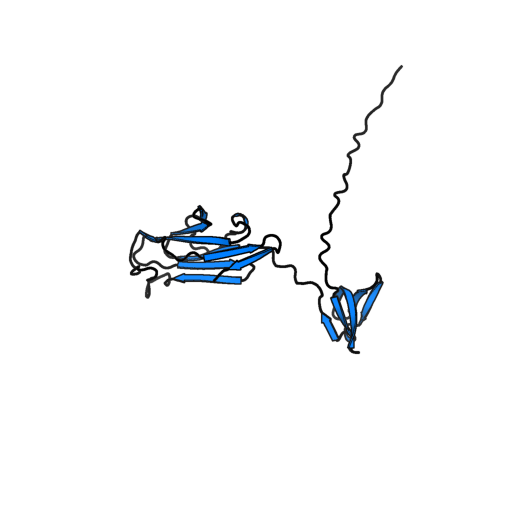0 N N . VAL A 1 187 ? -10.032 -2.724 -1.336 1.00 93.38 187 VAL A N 1
ATOM 1431 C CA . VAL A 1 187 ? -10.244 -1.698 -0.306 1.00 93.38 187 VAL A CA 1
ATOM 1432 C C . VAL A 1 187 ? -11.658 -1.800 0.251 1.00 93.38 187 VAL A C 1
ATOM 1434 O O . VAL A 1 187 ? -12.628 -1.557 -0.473 1.00 93.38 187 VAL A O 1
ATOM 1437 N N . ASP A 1 188 ? -11.780 -2.043 1.552 1.00 89.25 188 ASP A N 1
ATOM 1438 C CA . ASP A 1 188 ? -13.032 -1.897 2.285 1.00 89.25 188 ASP A CA 1
ATOM 1439 C C . ASP A 1 188 ? -13.007 -0.606 3.112 1.00 89.25 188 ASP A C 1
ATOM 1441 O O . ASP A 1 188 ? -12.368 -0.493 4.158 1.00 89.25 188 ASP A O 1
ATOM 1445 N N . ARG A 1 189 ? -13.715 0.420 2.629 1.00 85.00 189 ARG A N 1
ATOM 1446 C CA . ARG A 1 189 ? -13.809 1.705 3.339 1.00 85.00 189 ARG A CA 1
ATOM 1447 C C . ARG A 1 189 ? -14.724 1.654 4.565 1.00 85.00 189 ARG A C 1
ATOM 1449 O O . ARG A 1 189 ? -14.626 2.554 5.394 1.00 85.00 189 ARG A O 1
ATOM 1456 N N . THR A 1 190 ? -15.609 0.664 4.662 1.00 83.25 190 THR A N 1
ATOM 1457 C CA . THR A 1 190 ? -16.487 0.477 5.822 1.00 83.25 190 THR A CA 1
ATOM 1458 C C . THR A 1 190 ? -15.705 -0.140 6.972 1.00 83.25 190 THR A C 1
ATOM 1460 O O . THR A 1 190 ? -15.829 0.319 8.104 1.00 83.25 190 THR A O 1
ATOM 1463 N N . GLU A 1 191 ? -14.863 -1.126 6.673 1.00 81.88 191 GLU A N 1
ATOM 1464 C CA . GLU A 1 191 ? -14.008 -1.795 7.661 1.00 81.88 191 GLU A CA 1
ATOM 1465 C C . GLU A 1 191 ? -12.671 -1.069 7.883 1.00 81.88 191 GLU A C 1
ATOM 1467 O O . GLU A 1 191 ? -11.966 -1.330 8.854 1.00 81.88 191 GLU A O 1
ATOM 1472 N N . GLY A 1 192 ? -12.316 -0.121 7.010 1.00 86.06 192 GLY A N 1
ATOM 1473 C CA . GLY A 1 192 ? -11.037 0.586 7.076 1.00 86.06 192 GLY A CA 1
ATOM 1474 C C . GLY A 1 192 ? -9.853 -0.291 6.656 1.00 86.06 192 GLY A C 1
ATOM 1475 O O . GLY A 1 192 ? -8.717 -0.028 7.057 1.00 86.06 192 GLY A O 1
ATOM 1476 N N . THR A 1 193 ? -10.100 -1.321 5.848 1.00 88.94 193 THR A N 1
ATOM 1477 C CA . THR A 1 193 ? -9.109 -2.326 5.461 1.00 88.94 193 THR A CA 1
ATOM 1478 C C . THR A 1 193 ? -8.677 -2.181 4.003 1.00 88.94 193 THR A C 1
ATOM 1480 O O . THR A 1 193 ? -9.425 -1.720 3.137 1.00 88.94 193 THR A O 1
ATOM 1483 N N . ALA A 1 194 ? -7.430 -2.552 3.725 1.00 91.38 194 ALA A N 1
ATOM 1484 C CA . ALA A 1 194 ? -6.940 -2.764 2.374 1.00 91.38 194 ALA A CA 1
ATOM 1485 C C . ALA A 1 194 ? -6.043 -3.994 2.337 1.00 91.38 194 ALA A C 1
ATOM 1487 O O . ALA A 1 194 ? -5.294 -4.245 3.281 1.00 91.38 194 ALA A O 1
ATOM 1488 N N . GLU A 1 195 ? -6.101 -4.724 1.229 1.00 91.56 195 GLU A N 1
ATOM 1489 C CA . GLU A 1 195 ? -5.383 -5.980 1.044 1.00 91.56 195 GLU A CA 1
ATOM 1490 C C . GLU A 1 195 ? -4.823 -6.075 -0.372 1.00 91.56 195 GLU A C 1
ATOM 1492 O O . GLU A 1 195 ? -5.481 -5.703 -1.348 1.00 91.56 195 GLU A O 1
ATOM 1497 N N . LEU A 1 196 ? -3.601 -6.592 -0.491 1.00 91.88 196 LEU A N 1
ATOM 1498 C CA . LEU A 1 196 ? -3.026 -6.926 -1.786 1.00 91.88 196 LEU A CA 1
ATOM 1499 C C . LEU A 1 196 ? -3.556 -8.293 -2.236 1.00 91.88 196 LEU A C 1
ATOM 1501 O O . LEU A 1 196 ? -3.357 -9.303 -1.563 1.00 91.88 196 LEU A O 1
ATOM 1505 N N . MET A 1 197 ? -4.209 -8.326 -3.392 1.00 88.00 197 MET A N 1
ATOM 1506 C CA . MET A 1 197 ? -4.755 -9.542 -3.980 1.00 88.00 197 MET A CA 1
ATOM 1507 C C . MET A 1 197 ? -3.661 -10.255 -4.782 1.00 88.00 197 MET A C 1
ATOM 1509 O O . MET A 1 197 ? -3.018 -9.643 -5.639 1.00 88.00 197 MET A O 1
ATOM 1513 N N . ARG A 1 198 ? -3.456 -11.542 -4.493 1.00 71.81 198 ARG A N 1
ATOM 1514 C CA . ARG A 1 198 ? -2.472 -12.414 -5.151 1.00 71.81 198 ARG A CA 1
ATOM 1515 C C . ARG A 1 198 ? -3.136 -13.405 -6.092 1.00 71.81 198 ARG A C 1
ATOM 1517 O O . ARG A 1 198 ? -4.240 -13.882 -5.748 1.00 71.81 198 ARG A O 1
#

Organism: NCBI:txid2886004

pLDDT: mean 78.71, std 18.81, range [28.64, 96.38]

Radius of gyration: 28.21 Å; chains: 1; bounding box: 70×77×68 Å

Secondary structure (DSSP, 8-state):
-------------------------PPEEEEETTS-EEEEEEEEE-SSEEEEEETTEEEEEEGGGEEEEE--SPPPPPP--EEEEEEEESSEEEEEETTEEEEEEE-SS-PPEE-GGGPPSEEEEEEEEEEE-SSS--EEEEEEETTEEEEEEES-SSS-SS---GGG--S---EEE--PPPEEEEEETTTTEEEEE-

Foldseek 3Di:
DDDDDDDDPPPDPDPPPPPDPPPVQFFKWWQFPVRDIDTAHWDD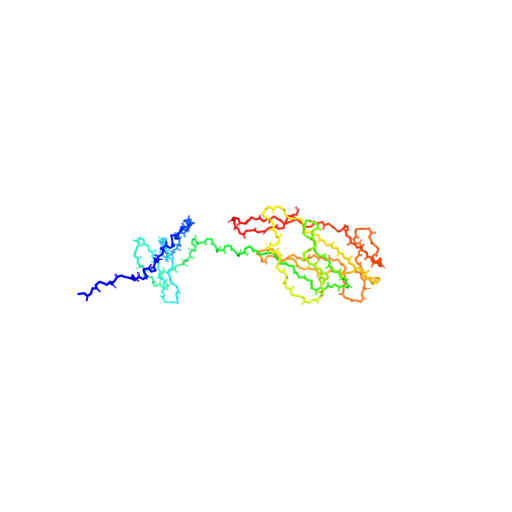DDQFWTWGQDPNDIDIDGPNRTPDIGGSDPPQQQAWWKWKAWQDWQWQKFKDKPNHGPDGRRDHDGDIDTCVVVDDAFKIWIFIKTAFPFQATKTWMWIAGSNDIDIDIAADPDPDPDGGCPDNRPGGDGGMDGRDDIWMKHDDNPSSGIDTDD

Sequence (198 aa):
MGHRFPLAAMALILPLVWFGFAGVAGADTVVKQDGTELEGELLSVNDAWVVLRTGGNNIRLAREAVAAIRFGGEAPAPPLKVELRNIRSSDAIDVLLEEKVVIRDARVGGVWVDLTPELKSGNNRLEFRIRNEHAGWGYHLQLRVNGEVETIGCGEPPGFKDPCRCCGKLGNEKGLIDDLPALWIYVDRTEGTAELMR